Protein AF-A0A8D8CEC0-F1 (afdb_monomer)

Structure (mmCIF, N/CA/C/O backbone):
data_AF-A0A8D8CEC0-F1
#
_entry.id   AF-A0A8D8CEC0-F1
#
loop_
_atom_site.group_PDB
_atom_site.id
_atom_site.type_symbol
_atom_site.label_atom_id
_atom_site.label_alt_id
_atom_site.label_comp_id
_atom_site.label_asym_id
_atom_site.label_entity_id
_atom_site.label_seq_id
_atom_site.pdbx_PDB_ins_code
_atom_site.Cartn_x
_atom_site.Cartn_y
_atom_site.Cartn_z
_atom_site.occupancy
_atom_site.B_iso_or_equiv
_atom_site.auth_seq_id
_atom_site.auth_comp_id
_atom_site.auth_asym_id
_atom_site.auth_atom_id
_atom_site.pdbx_PDB_model_num
ATOM 1 N N . ASN A 1 1 ? 0.969 1.555 71.490 1.00 44.12 1 ASN A N 1
ATOM 2 C CA . ASN A 1 1 ? -0.322 2.156 71.102 1.00 44.12 1 ASN A CA 1
ATOM 3 C C . ASN A 1 1 ? -0.186 3.660 70.983 1.00 44.12 1 ASN A C 1
ATOM 5 O O . ASN A 1 1 ? -0.265 4.348 71.989 1.00 44.12 1 ASN A O 1
ATOM 9 N N . LEU A 1 2 ? 0.064 4.150 69.768 1.00 42.88 2 LEU A N 1
ATOM 10 C CA . LEU A 1 2 ? -0.146 5.548 69.384 1.00 42.88 2 LEU A CA 1
ATOM 11 C C . LEU A 1 2 ? -0.451 5.569 67.882 1.00 42.88 2 LEU A C 1
ATOM 13 O O . LEU A 1 2 ? 0.436 5.582 67.031 1.00 42.88 2 LEU A O 1
ATOM 17 N N . GLU A 1 3 ? -1.747 5.471 67.612 1.00 43.12 3 GLU A N 1
ATOM 18 C CA . GLU A 1 3 ? -2.400 5.522 66.310 1.00 43.12 3 GLU A CA 1
ATOM 19 C C . GLU A 1 3 ? -2.210 6.924 65.700 1.00 43.12 3 GLU A C 1
ATOM 21 O O . GLU A 1 3 ? -2.684 7.918 66.253 1.00 43.12 3 GLU A O 1
ATOM 26 N N . ARG A 1 4 ? -1.510 7.042 64.564 1.00 50.19 4 ARG A N 1
ATOM 27 C CA . ARG A 1 4 ? -1.521 8.271 63.752 1.00 50.19 4 ARG A CA 1
ATOM 28 C C . ARG A 1 4 ? -2.674 8.187 62.754 1.00 50.19 4 ARG A C 1
ATOM 30 O O . ARG A 1 4 ? -2.548 7.543 61.716 1.00 50.19 4 ARG A O 1
ATOM 37 N N . GLN A 1 5 ? -3.768 8.883 63.053 1.00 47.31 5 GLN A N 1
ATOM 38 C CA . GLN A 1 5 ? -4.821 9.201 62.087 1.00 47.31 5 GLN A CA 1
ATOM 39 C C . GLN A 1 5 ? -4.224 9.977 60.900 1.00 47.31 5 GLN A C 1
ATOM 41 O O . GLN A 1 5 ? -3.671 11.064 61.071 1.00 47.31 5 GLN A O 1
ATOM 46 N N . ARG A 1 6 ? -4.336 9.424 59.687 1.00 44.38 6 ARG A N 1
ATOM 47 C CA . ARG A 1 6 ? -4.109 10.152 58.431 1.00 44.38 6 ARG A CA 1
ATOM 48 C C . ARG A 1 6 ? -5.462 10.573 57.865 1.00 44.38 6 ARG A C 1
ATOM 50 O O . ARG A 1 6 ? -6.299 9.726 57.573 1.00 44.38 6 ARG A O 1
ATOM 57 N N . ALA A 1 7 ? -5.655 11.881 57.724 1.00 44.06 7 ALA A N 1
ATOM 58 C CA . ALA A 1 7 ? -6.776 12.466 57.000 1.00 44.06 7 ALA A CA 1
ATOM 59 C C . ALA A 1 7 ? -6.729 12.053 55.512 1.00 44.06 7 ALA A C 1
ATOM 61 O O . ALA A 1 7 ? -5.631 11.994 54.945 1.00 44.06 7 ALA A O 1
ATOM 62 N N . PRO A 1 8 ? -7.870 11.792 54.848 1.00 42.75 8 PRO A N 1
ATOM 63 C CA . PRO A 1 8 ? -7.886 11.541 53.415 1.00 42.75 8 PRO A CA 1
ATOM 64 C C . PRO A 1 8 ? -7.615 12.857 52.684 1.00 42.75 8 PRO A C 1
ATOM 66 O O . PRO A 1 8 ? -8.388 13.809 52.784 1.00 42.75 8 PRO A O 1
ATOM 69 N N . GLY A 1 9 ? -6.506 12.910 51.948 1.00 41.25 9 GLY A N 1
ATOM 70 C CA . GLY A 1 9 ? -6.254 13.973 50.988 1.00 41.25 9 GLY A CA 1
ATOM 71 C C . GLY A 1 9 ? -7.356 13.974 49.932 1.00 41.25 9 GLY A C 1
ATOM 72 O O . GLY A 1 9 ? -7.483 13.032 49.151 1.00 41.25 9 GLY A O 1
ATOM 73 N N . LEU A 1 10 ? -8.143 15.046 49.921 1.00 42.44 10 LEU A N 1
ATOM 74 C CA . LEU A 1 10 ? -8.956 15.471 48.791 1.00 42.44 10 LEU A CA 1
ATOM 75 C C . LEU A 1 10 ? -8.007 15.774 47.628 1.00 42.44 10 LEU A C 1
ATOM 77 O O . LEU A 1 10 ? -7.559 16.902 47.455 1.00 42.44 10 LEU A O 1
ATOM 81 N N . SER A 1 11 ? -7.669 14.757 46.840 1.00 46.22 11 SER A N 1
ATOM 82 C CA . SER A 1 11 ? -7.334 14.995 45.444 1.00 46.22 11 SER A CA 1
ATOM 83 C C . SER A 1 11 ? -8.662 15.320 44.767 1.00 46.22 11 SER A C 1
ATOM 85 O O . SER A 1 11 ? -9.565 14.473 44.805 1.00 46.22 11 SER A O 1
ATOM 87 N N . PRO A 1 12 ? -8.850 16.521 44.194 1.00 45.62 12 PRO A N 1
ATOM 88 C CA . PRO A 1 12 ? -9.937 16.727 43.264 1.00 45.62 12 PRO A CA 1
ATOM 89 C C . PRO A 1 12 ? -9.656 15.762 42.119 1.00 45.62 12 PRO A C 1
ATOM 91 O O . PRO A 1 12 ? -8.810 16.010 41.262 1.00 45.62 12 PRO A O 1
ATOM 94 N N . ARG A 1 13 ? -10.338 14.611 42.139 1.00 48.28 13 ARG A N 1
ATOM 95 C CA . ARG A 1 13 ? -10.631 13.871 40.921 1.00 48.28 13 ARG A CA 1
ATOM 96 C C . ARG A 1 13 ? -11.134 14.943 39.977 1.00 48.28 13 ARG A C 1
ATOM 98 O O . ARG A 1 13 ? -12.166 15.543 40.275 1.00 48.28 13 ARG A O 1
ATOM 105 N N . HIS A 1 14 ? -10.347 15.256 38.949 1.00 48.66 14 HIS A N 1
ATOM 106 C CA . HIS A 1 14 ? -10.785 16.070 37.832 1.00 48.66 14 HIS A CA 1
ATOM 107 C C . HIS A 1 14 ? -12.014 15.360 37.281 1.00 48.66 14 HIS A C 1
ATOM 109 O O . HIS A 1 14 ? -11.918 14.413 36.507 1.00 48.66 14 HIS A O 1
ATOM 115 N N . ALA A 1 15 ? -13.154 15.742 37.842 1.00 44.56 15 ALA A N 1
ATOM 116 C CA . ALA A 1 15 ? -14.462 15.308 37.457 1.00 44.56 15 ALA A CA 1
ATOM 117 C C . ALA A 1 15 ? -14.596 15.762 36.021 1.00 44.56 15 ALA A C 1
ATOM 119 O O . ALA A 1 15 ? -14.525 16.965 35.777 1.00 44.56 15 ALA A O 1
ATOM 120 N N . ASP A 1 16 ? -14.678 14.780 35.124 1.00 51.62 16 ASP A N 1
ATOM 121 C CA . ASP A 1 16 ? -15.418 14.788 33.867 1.00 51.62 16 ASP A CA 1
ATOM 122 C C . ASP A 1 16 ? -15.969 16.162 33.490 1.00 51.62 16 ASP A C 1
ATOM 124 O O . ASP A 1 16 ? -17.178 16.421 33.496 1.00 51.62 16 ASP A O 1
ATOM 128 N N . GLN A 1 17 ? -15.054 17.066 33.147 1.00 45.12 17 GLN A N 1
ATOM 129 C CA . GLN A 1 17 ? -15.403 18.352 32.594 1.00 45.12 17 GLN A CA 1
ATOM 130 C C . GLN A 1 17 ? -15.676 18.084 31.127 1.00 45.12 17 GLN A C 1
ATOM 132 O O . GLN A 1 17 ? -14.803 18.264 30.291 1.00 45.12 17 GLN A O 1
ATOM 137 N N . HIS A 1 18 ? -16.867 17.530 30.885 1.00 47.12 18 HIS A N 1
ATOM 138 C CA . HIS A 1 18 ? -17.656 17.590 29.663 1.00 47.12 18 HIS A CA 1
ATOM 139 C C . HIS A 1 18 ? -16.910 18.200 28.473 1.00 47.12 18 HIS A C 1
ATOM 141 O O . HIS A 1 18 ? -17.199 19.308 28.025 1.00 47.12 18 HIS A O 1
ATOM 147 N N . GLU A 1 19 ? -15.974 17.438 27.920 1.00 49.53 19 GLU A N 1
ATOM 148 C CA . GLU A 1 19 ? -15.495 17.677 26.577 1.00 49.53 19 GLU A CA 1
ATOM 149 C C . GLU A 1 19 ? -16.343 16.855 25.636 1.00 49.53 19 GLU A C 1
ATOM 151 O O . GLU A 1 19 ? -15.961 15.790 25.158 1.00 49.53 19 GLU A O 1
ATOM 156 N N . PHE A 1 20 ? -17.496 17.412 25.290 1.00 48.34 20 PHE A N 1
ATOM 157 C CA . PHE A 1 20 ? -18.037 17.168 23.965 1.00 48.34 20 PHE A CA 1
ATOM 158 C C . PHE A 1 20 ? -17.129 17.874 22.939 1.00 48.34 20 PHE A C 1
ATOM 160 O O . PHE A 1 20 ? -17.501 18.874 22.331 1.00 48.34 20 PHE A O 1
ATOM 167 N N . ARG A 1 21 ? -15.900 17.362 22.770 1.00 54.19 21 ARG A N 1
ATOM 168 C CA . ARG A 1 21 ? -15.072 17.604 21.584 1.00 54.19 21 ARG A CA 1
ATOM 169 C C . ARG A 1 21 ? -15.540 16.611 20.525 1.00 54.19 21 ARG A C 1
ATOM 171 O O . ARG A 1 21 ? -15.772 15.445 20.833 1.00 54.19 21 ARG A O 1
ATOM 178 N N . VAL A 1 22 ? -15.735 17.081 19.297 1.00 57.59 22 VAL A N 1
ATOM 179 C CA . VAL A 1 22 ? -16.073 16.261 18.121 1.00 57.59 22 VAL A CA 1
ATOM 180 C C . VAL A 1 22 ? -15.303 14.924 18.170 1.00 57.59 22 VAL A C 1
ATOM 182 O O . VAL A 1 22 ? -14.083 14.912 18.309 1.00 57.59 22 VAL A O 1
ATOM 185 N N . GLY A 1 23 ? -16.061 13.820 18.202 1.00 63.78 23 GLY A N 1
ATOM 186 C CA . GLY A 1 23 ? -15.709 12.579 18.901 1.00 63.78 23 GLY A CA 1
ATOM 187 C C . GLY A 1 23 ? -14.541 11.752 18.352 1.00 63.78 23 GLY A C 1
ATOM 188 O O . GLY A 1 23 ? -14.260 11.730 17.155 1.00 63.78 23 GLY A O 1
ATOM 189 N N . ARG A 1 24 ? -13.898 11.006 19.263 1.00 71.62 24 ARG A N 1
ATOM 190 C CA . ARG A 1 24 ? -12.890 9.970 18.978 1.00 71.62 24 ARG A C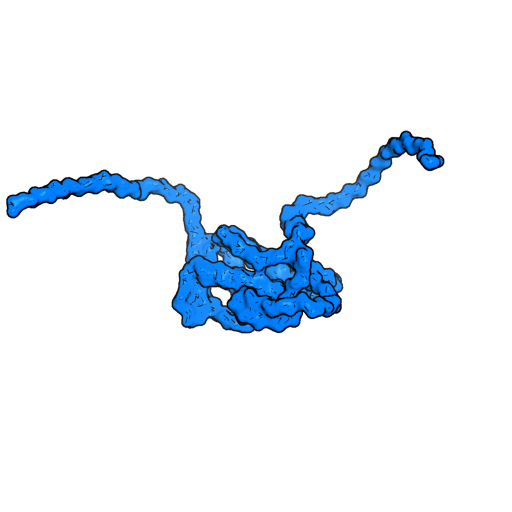A 1
ATOM 191 C C . ARG A 1 24 ? -13.412 9.007 17.906 1.00 71.62 24 ARG A C 1
ATOM 193 O O . ARG A 1 24 ? -14.506 8.462 18.054 1.00 71.62 24 ARG A O 1
ATOM 200 N N . LEU A 1 25 ? -12.621 8.776 16.856 1.00 81.25 25 LEU A N 1
ATOM 201 C CA . LEU A 1 25 ? -12.952 7.787 15.829 1.00 81.25 25 LEU A CA 1
ATOM 202 C C . LEU A 1 25 ? -13.161 6.413 16.481 1.00 81.25 25 LEU A C 1
ATOM 204 O O . LEU A 1 25 ? -12.375 5.985 17.331 1.00 81.25 25 LEU A O 1
ATOM 208 N N . LYS A 1 26 ? -14.226 5.719 16.075 1.00 90.12 26 LYS A N 1
ATOM 209 C CA . LYS A 1 26 ? -14.487 4.344 16.506 1.00 90.12 26 LYS A CA 1
ATOM 210 C C . LYS A 1 26 ? -13.353 3.443 16.017 1.00 90.12 26 LYS A C 1
ATOM 212 O O . LYS A 1 26 ? -12.898 3.604 14.890 1.00 90.12 26 LYS A O 1
ATOM 217 N N . HIS A 1 27 ? -12.936 2.484 16.835 1.00 91.75 27 HIS A N 1
ATOM 218 C CA . HIS A 1 27 ? -12.043 1.418 16.391 1.00 91.75 27 HIS A CA 1
ATOM 219 C C . HIS A 1 27 ? -12.861 0.305 15.728 1.00 91.75 27 HIS A C 1
ATOM 221 O O . HIS A 1 27 ? -13.872 -0.144 16.276 1.00 91.75 27 HIS A O 1
ATOM 227 N N . GLU A 1 28 ? -12.437 -0.135 14.551 1.00 94.12 28 GLU A N 1
ATOM 228 C CA . GLU A 1 28 ? -12.988 -1.304 13.877 1.00 94.12 28 GLU A CA 1
ATOM 229 C C . GLU A 1 28 ? -11.923 -2.381 13.791 1.00 94.12 28 GLU A C 1
ATOM 231 O O . GLU A 1 28 ? -10.883 -2.190 13.163 1.00 94.12 28 GLU A O 1
ATOM 236 N N . ARG A 1 29 ? -12.201 -3.511 14.445 1.00 94.06 29 ARG A N 1
ATOM 237 C CA . ARG A 1 29 ? -11.282 -4.635 14.466 1.00 94.06 29 ARG A CA 1
ATOM 238 C C . ARG A 1 29 ? -11.514 -5.561 13.278 1.00 94.06 29 ARG A C 1
ATOM 240 O O . ARG A 1 29 ? -12.657 -5.919 12.992 1.00 94.06 29 ARG A O 1
ATOM 247 N N . VAL A 1 30 ? -10.423 -6.001 12.662 1.00 94.50 30 VAL A N 1
ATOM 248 C CA . VAL A 1 30 ? -10.394 -7.044 11.633 1.00 94.50 30 VAL A CA 1
ATOM 249 C C . VAL A 1 30 ? -9.441 -8.162 12.032 1.00 94.50 30 VAL A C 1
ATOM 251 O O . VAL A 1 30 ? -8.452 -7.922 12.723 1.00 94.50 30 VAL A O 1
ATOM 254 N N . LYS A 1 31 ? -9.737 -9.382 11.577 1.00 94.88 31 LYS A N 1
ATOM 255 C CA . LYS A 1 31 ? -8.823 -10.519 11.692 1.00 94.88 31 LYS A CA 1
ATOM 256 C C . LYS A 1 31 ? -8.221 -10.830 10.333 1.00 94.88 31 LYS A C 1
ATOM 258 O O . LYS A 1 31 ? -8.975 -11.084 9.396 1.00 94.88 31 LYS A O 1
ATOM 263 N N . VAL A 1 32 ? -6.898 -10.846 10.237 1.00 94.94 32 VAL A N 1
ATOM 264 C CA . VAL A 1 32 ? -6.174 -11.114 8.985 1.00 94.94 32 VAL A CA 1
ATOM 265 C C . VAL A 1 32 ? -5.258 -12.326 9.155 1.00 94.94 32 VAL A C 1
ATOM 267 O O . VAL A 1 32 ? -4.644 -12.475 10.213 1.00 94.94 32 VAL A O 1
ATOM 270 N N . PRO A 1 33 ? -5.187 -13.242 8.180 1.00 93.81 33 PRO A N 1
ATOM 271 C CA . PRO A 1 33 ? -4.194 -14.305 8.215 1.00 93.81 33 PRO A CA 1
ATOM 272 C C . PRO A 1 33 ? -2.813 -13.759 7.831 1.00 93.81 33 PRO A C 1
ATOM 274 O O . PRO A 1 33 ? -2.709 -12.749 7.135 1.00 93.81 33 PRO A O 1
ATOM 277 N N . ARG A 1 34 ? -1.757 -14.453 8.261 1.00 89.88 34 ARG A N 1
ATOM 278 C CA . ARG A 1 34 ? -0.407 -14.287 7.704 1.00 89.88 34 ARG A CA 1
ATOM 279 C C . ARG A 1 34 ? -0.213 -15.170 6.470 1.00 89.88 34 ARG A C 1
ATOM 281 O O . ARG A 1 34 ? -0.994 -16.094 6.238 1.00 89.88 34 ARG A O 1
ATOM 288 N N . GLY A 1 35 ? 0.873 -14.925 5.742 1.00 87.88 35 GLY A N 1
ATOM 289 C CA . GLY A 1 35 ? 1.349 -15.778 4.656 1.00 87.88 35 GLY A CA 1
ATOM 290 C C . GLY A 1 35 ? 1.117 -15.180 3.274 1.00 87.88 35 GLY A C 1
ATOM 291 O O . GLY A 1 35 ? 0.792 -14.007 3.131 1.00 87.88 35 GLY A O 1
ATOM 292 N N . GLU A 1 36 ? 1.253 -16.021 2.250 1.00 84.19 36 GLU A N 1
ATOM 293 C CA . GLU A 1 36 ? 1.399 -15.601 0.846 1.00 84.19 36 GLU A CA 1
ATOM 294 C C . GLU A 1 36 ? 0.225 -14.771 0.295 1.00 84.19 36 GLU A C 1
ATOM 296 O O . GLU A 1 36 ? 0.404 -13.974 -0.620 1.00 84.19 36 GLU A O 1
ATOM 301 N N . ASN A 1 37 ? -0.966 -14.899 0.888 1.00 91.56 37 ASN A N 1
ATOM 302 C CA . ASN A 1 37 ? -2.167 -14.171 0.465 1.00 91.56 37 ASN A CA 1
ATOM 303 C C . ASN A 1 37 ? -2.373 -12.842 1.217 1.00 91.56 37 ASN A C 1
ATOM 305 O O . ASN A 1 37 ? -3.458 -12.257 1.141 1.00 91.56 37 ASN A O 1
ATOM 309 N N . LEU A 1 38 ? -1.384 -12.365 1.982 1.00 94.94 38 LEU A N 1
ATOM 310 C CA . LEU A 1 38 ? -1.514 -11.153 2.795 1.00 94.94 38 LEU A CA 1
ATOM 311 C C . LEU A 1 38 ? -1.932 -9.936 1.961 1.00 94.94 38 LEU A C 1
ATOM 313 O O . LEU A 1 38 ? -2.809 -9.179 2.382 1.00 94.94 38 LEU A O 1
ATOM 317 N N . LEU A 1 39 ? -1.347 -9.762 0.773 1.00 96.38 39 LEU A N 1
ATOM 318 C CA . LEU A 1 39 ? -1.657 -8.640 -0.111 1.00 96.38 39 LEU A CA 1
ATOM 319 C C . LEU A 1 39 ? -3.125 -8.653 -0.567 1.00 96.38 39 LEU A C 1
ATOM 321 O O . LEU A 1 39 ? -3.802 -7.626 -0.499 1.00 96.38 39 LEU A O 1
ATOM 325 N N . GLU A 1 40 ? -3.648 -9.816 -0.958 1.00 96.50 40 GLU A N 1
ATOM 326 C CA . GLU A 1 40 ? -5.052 -9.968 -1.361 1.00 96.50 40 GLU A CA 1
ATOM 327 C C . GLU A 1 40 ? -6.007 -9.670 -0.199 1.00 96.50 40 GLU A C 1
ATOM 329 O O . GLU A 1 40 ? -7.010 -8.964 -0.355 1.00 96.50 40 GLU A O 1
ATOM 334 N N . TRP A 1 41 ? -5.677 -10.160 1.000 1.00 97.00 41 TRP A N 1
ATOM 335 C CA . TRP A 1 41 ? -6.421 -9.841 2.217 1.00 97.00 41 TRP A CA 1
ATOM 336 C C . TRP A 1 41 ? -6.396 -8.346 2.516 1.00 97.00 41 TRP A C 1
ATOM 338 O O . TRP A 1 41 ? -7.435 -7.760 2.834 1.00 97.00 41 TRP A O 1
ATOM 348 N N . ALA A 1 42 ? -5.239 -7.704 2.372 1.00 97.50 42 ALA A N 1
ATOM 349 C CA . ALA A 1 42 ? -5.094 -6.276 2.588 1.00 97.50 42 ALA A CA 1
ATOM 350 C C . ALA A 1 42 ? -5.929 -5.458 1.600 1.00 97.50 42 ALA A C 1
ATOM 352 O O . ALA A 1 42 ? -6.607 -4.518 2.019 1.00 97.50 42 ALA A O 1
ATOM 353 N N . GLN A 1 43 ? -5.969 -5.844 0.323 1.00 97.62 43 GLN A N 1
ATOM 354 C CA . GLN A 1 43 ? -6.841 -5.220 -0.675 1.00 97.62 43 GLN A CA 1
ATOM 355 C C . GLN A 1 43 ? -8.315 -5.292 -0.266 1.00 97.62 43 GLN A C 1
ATOM 357 O O . GLN A 1 43 ? -9.029 -4.287 -0.339 1.00 97.62 43 GLN A O 1
ATOM 362 N N . GLN A 1 44 ? -8.773 -6.447 0.222 1.00 96.75 44 GLN A N 1
ATOM 363 C CA . GLN A 1 44 ? -10.155 -6.627 0.672 1.00 96.75 44 GLN A CA 1
ATOM 364 C C . GLN A 1 44 ? -10.472 -5.798 1.923 1.00 96.75 44 GLN A C 1
ATOM 366 O O . GLN A 1 44 ? -11.476 -5.079 1.943 1.00 96.75 44 GLN A O 1
ATOM 371 N N . VAL A 1 45 ? -9.606 -5.847 2.941 1.00 96.38 45 VAL A N 1
ATOM 372 C CA . VAL A 1 45 ? -9.749 -5.064 4.178 1.00 96.38 45 VAL A CA 1
ATOM 373 C C . VAL A 1 45 ? -9.790 -3.572 3.852 1.00 96.38 45 VAL A C 1
ATOM 375 O O . VAL A 1 45 ? -10.732 -2.874 4.228 1.00 96.38 45 VAL A O 1
ATOM 378 N N . MET A 1 46 ? -8.822 -3.072 3.087 1.00 95.94 46 MET A N 1
ATOM 379 C CA . MET A 1 46 ? -8.747 -1.653 2.746 1.00 95.94 46 MET A CA 1
ATOM 380 C C . MET A 1 46 ? -9.953 -1.202 1.927 1.00 95.94 46 MET A C 1
ATOM 382 O O . MET A 1 46 ? -10.564 -0.189 2.257 1.00 95.94 46 MET A O 1
ATOM 386 N N . LYS A 1 47 ? -10.376 -1.981 0.925 1.00 94.38 47 LYS A N 1
ATOM 387 C CA . LYS A 1 47 ? -11.581 -1.687 0.136 1.00 94.38 47 LYS A CA 1
ATOM 388 C C . LYS A 1 47 ? -12.849 -1.645 0.994 1.00 94.38 47 LYS A C 1
ATOM 390 O O . LYS A 1 47 ? -13.732 -0.834 0.734 1.00 94.38 47 LYS A O 1
ATOM 395 N N . HIS A 1 48 ? -12.952 -2.493 2.017 1.00 94.75 48 HIS A N 1
ATOM 396 C CA . HIS A 1 48 ? -14.098 -2.497 2.926 1.00 94.75 48 HIS A CA 1
ATOM 397 C C . HIS A 1 48 ? -14.110 -1.289 3.877 1.00 94.75 48 HIS A C 1
ATOM 399 O O . HIS A 1 48 ? -15.176 -0.748 4.189 1.00 94.75 48 HIS A O 1
ATOM 405 N N . HIS A 1 49 ? -12.933 -0.858 4.338 1.00 93.38 49 HIS A N 1
ATOM 406 C CA . HIS A 1 49 ? -12.792 0.185 5.355 1.00 93.38 49 HIS A CA 1
ATOM 407 C C . HIS A 1 49 ? -12.507 1.588 4.795 1.00 93.38 49 HIS A C 1
ATOM 409 O O . HIS A 1 49 ? -12.595 2.552 5.553 1.00 93.38 49 HIS A O 1
ATOM 415 N N . CYS A 1 50 ? -12.222 1.745 3.498 1.00 89.69 50 CYS A N 1
ATOM 416 C CA . CYS A 1 50 ? -11.791 3.022 2.909 1.00 89.69 50 CYS A CA 1
ATOM 417 C C . CYS A 1 50 ? -12.790 4.175 3.084 1.00 89.69 50 CYS A C 1
ATOM 419 O O . CYS A 1 50 ? -12.386 5.314 3.285 1.00 89.69 50 CYS A O 1
ATOM 421 N N . ASN A 1 51 ? -14.094 3.889 3.063 1.00 90.38 51 ASN A N 1
ATOM 422 C CA . ASN A 1 51 ? -15.149 4.898 3.216 1.00 90.38 51 ASN A CA 1
ATOM 423 C C . ASN A 1 51 ? -15.591 5.100 4.675 1.00 90.38 51 ASN A C 1
ATOM 425 O O . ASN A 1 51 ? -16.545 5.835 4.944 1.00 90.38 51 ASN A O 1
ATOM 429 N N . ARG A 1 52 ? -14.945 4.426 5.634 1.00 91.50 52 ARG A N 1
ATOM 430 C CA . ARG A 1 52 ? -15.329 4.463 7.046 1.00 91.50 52 ARG A CA 1
ATOM 431 C C . ARG A 1 52 ? -14.440 5.418 7.821 1.00 91.50 52 ARG A C 1
ATOM 433 O O . ARG A 1 52 ? -13.219 5.293 7.832 1.00 91.50 52 ARG A O 1
ATOM 440 N N . LYS A 1 53 ? -15.073 6.329 8.560 1.00 89.94 53 LYS A N 1
ATOM 441 C CA . LYS A 1 53 ? -14.407 7.209 9.531 1.00 89.94 53 LYS A CA 1
ATOM 442 C C . LYS A 1 53 ? -14.168 6.449 10.842 1.00 89.94 53 LYS A C 1
ATOM 444 O O . LYS A 1 53 ? -14.769 6.754 11.871 1.00 89.94 53 LYS A O 1
ATOM 449 N N . SER A 1 54 ? -13.334 5.418 10.775 1.00 92.56 54 SER A N 1
ATOM 450 C CA . SER A 1 54 ? -12.923 4.574 11.898 1.00 92.56 54 SER A CA 1
ATOM 451 C C . SER A 1 54 ? -11.418 4.325 11.857 1.00 92.56 54 SER A C 1
ATOM 453 O O . SER A 1 54 ? -10.807 4.340 10.787 1.00 92.56 54 SER A O 1
ATOM 455 N N . VAL A 1 55 ? -10.825 4.083 13.024 1.00 93.31 55 VAL A N 1
ATOM 456 C CA . VAL A 1 55 ? -9.442 3.608 13.150 1.00 93.31 55 VAL A CA 1
ATOM 457 C C . VAL A 1 55 ? -9.440 2.100 12.949 1.00 93.31 55 VAL A C 1
ATOM 459 O O . VAL A 1 55 ? -10.257 1.405 13.555 1.00 93.31 55 VAL A O 1
ATOM 462 N N . LEU A 1 56 ? -8.563 1.595 12.083 1.00 94.94 56 LEU A N 1
ATOM 463 C CA . LEU A 1 56 ? -8.434 0.158 11.869 1.00 94.94 56 LEU A CA 1
ATOM 464 C C . LEU A 1 56 ? -7.625 -0.451 13.018 1.00 94.94 56 LEU A C 1
ATOM 466 O O . LEU A 1 56 ? -6.616 0.110 13.440 1.00 94.94 56 LEU A O 1
ATOM 470 N N . GLU A 1 57 ? -8.070 -1.597 13.518 1.00 95.06 57 GLU A N 1
ATOM 471 C CA . GLU A 1 57 ? -7.332 -2.391 14.493 1.00 95.06 57 GLU A CA 1
ATOM 472 C C . GLU A 1 57 ? -7.191 -3.816 13.970 1.00 95.06 57 GLU A C 1
ATOM 474 O O . GLU A 1 57 ? -8.181 -4.479 13.664 1.00 95.06 57 GLU A O 1
ATOM 479 N N . VAL A 1 58 ? -5.959 -4.286 13.845 1.00 95.56 58 VAL A N 1
ATOM 480 C CA . VAL A 1 58 ? -5.669 -5.596 13.268 1.00 95.56 58 VAL A CA 1
ATOM 481 C C . VAL A 1 58 ? -5.369 -6.603 14.371 1.00 95.56 58 VAL A C 1
ATOM 483 O O . VAL A 1 58 ? -4.706 -6.300 15.363 1.00 95.56 58 VAL A O 1
ATOM 486 N N . GLU A 1 59 ? -5.885 -7.810 14.183 1.00 95.69 59 GLU A N 1
ATOM 487 C CA . GLU A 1 59 ? -5.550 -9.013 14.934 1.00 95.69 59 GLU A CA 1
ATOM 488 C C . GLU A 1 59 ? -5.102 -10.075 13.921 1.00 95.69 59 GLU A C 1
ATOM 490 O O . GLU A 1 59 ? -5.827 -10.364 12.963 1.00 95.69 59 GLU A O 1
ATOM 495 N N . PHE A 1 60 ? -3.914 -10.648 14.105 1.00 95.44 60 PHE A N 1
ATOM 496 C CA . PHE A 1 60 ? -3.469 -11.759 13.269 1.00 95.44 60 PHE A CA 1
ATOM 497 C C . PHE A 1 60 ? -4.155 -13.054 13.712 1.00 95.44 60 PHE A C 1
ATOM 499 O O . PHE A 1 60 ? -4.308 -13.332 14.903 1.00 95.44 60 PHE A O 1
ATOM 506 N N . GLN A 1 61 ? -4.630 -13.842 12.748 1.00 94.19 61 GLN A N 1
ATOM 507 C CA . GLN A 1 61 ? -5.345 -15.082 13.043 1.00 94.19 61 GLN A CA 1
ATOM 508 C C . GLN A 1 61 ? -4.453 -16.065 13.805 1.00 94.19 61 GLN A C 1
ATOM 510 O O . GLN A 1 61 ? -3.381 -16.431 13.337 1.00 94.19 61 GLN A O 1
ATOM 515 N N . GLY A 1 62 ? -4.940 -16.533 14.956 1.00 91.81 62 GLY A N 1
ATOM 516 C CA . GLY A 1 62 ? -4.222 -17.498 15.789 1.00 91.81 62 GLY A CA 1
ATOM 517 C C . GLY A 1 62 ? -3.134 -16.891 16.678 1.00 91.81 62 GLY A C 1
ATOM 518 O O . GLY A 1 62 ? -2.478 -17.647 17.388 1.00 91.81 62 GLY A O 1
ATOM 519 N N . GLU A 1 63 ? -2.965 -15.565 16.689 1.00 91.31 63 GLU A N 1
ATOM 520 C CA . GLU A 1 63 ? -1.974 -14.879 17.522 1.00 91.31 63 GLU A CA 1
ATOM 521 C C . GLU A 1 63 ? -2.616 -14.147 18.702 1.00 91.31 63 GLU A C 1
ATOM 523 O O . GLU A 1 63 ? -3.658 -13.497 18.588 1.00 91.31 63 GLU A O 1
ATOM 528 N N . GLU A 1 64 ? -1.962 -14.228 19.861 1.00 84.81 64 GLU A N 1
ATOM 529 C CA . GLU A 1 64 ? -2.315 -13.427 21.027 1.00 84.81 64 GLU A CA 1
ATOM 530 C C . GLU A 1 64 ? -1.741 -12.019 20.863 1.00 84.81 64 GLU A C 1
ATOM 532 O O . GLU A 1 64 ? -0.579 -11.752 21.157 1.00 84.81 64 GLU A O 1
ATOM 537 N N . GLY A 1 65 ? -2.550 -11.088 20.371 1.00 82.81 65 GLY A N 1
ATOM 538 C CA . GLY A 1 65 ? -2.079 -9.722 20.190 1.00 82.81 65 GLY A CA 1
ATOM 539 C C . GLY A 1 65 ? -3.096 -8.865 19.474 1.00 82.81 65 GLY A C 1
ATOM 540 O O . GLY A 1 65 ? -3.640 -9.246 18.443 1.00 82.81 65 GLY A O 1
ATOM 541 N N . THR A 1 66 ? -3.388 -7.696 20.039 1.00 79.31 66 THR A N 1
ATOM 542 C CA . THR A 1 66 ? -4.353 -6.767 19.450 1.00 79.31 66 THR A CA 1
ATOM 543 C C . THR A 1 66 ? -3.970 -5.324 19.751 1.00 79.31 66 THR A C 1
ATOM 545 O O . THR A 1 66 ? -3.178 -5.060 20.658 1.00 79.31 66 THR A O 1
ATOM 548 N N . GLY A 1 67 ? -4.533 -4.378 19.002 1.00 86.38 67 GLY A N 1
ATOM 549 C CA . GLY A 1 67 ? -4.246 -2.960 19.177 1.00 86.38 67 GLY A CA 1
ATOM 550 C C . GLY A 1 67 ? -3.142 -2.470 18.245 1.00 86.38 67 GLY A C 1
ATOM 551 O O . GLY A 1 67 ? -3.045 -2.877 17.088 1.00 86.38 67 GLY A O 1
ATOM 552 N N . LEU A 1 68 ? -2.330 -1.532 18.730 1.00 91.31 68 LEU A N 1
ATOM 553 C CA . LEU A 1 68 ? -1.459 -0.745 17.862 1.00 91.31 68 LEU A CA 1
ATOM 554 C C . LEU A 1 68 ? -0.297 -1.538 17.247 1.00 91.31 68 LEU A C 1
ATOM 556 O O . LEU A 1 68 ? -0.039 -1.374 16.062 1.00 91.31 68 LEU A O 1
ATOM 560 N N . GLY A 1 69 ? 0.389 -2.380 18.024 1.00 94.62 69 GLY A N 1
ATOM 561 C CA . GLY A 1 69 ? 1.561 -3.130 17.547 1.00 94.62 69 GLY A CA 1
ATOM 562 C C . GLY A 1 69 ? 1.255 -3.971 16.300 1.00 94.62 69 GLY A C 1
ATOM 563 O O . GLY A 1 69 ? 1.796 -3.660 15.240 1.00 94.62 69 GLY A O 1
ATOM 564 N N . PRO A 1 70 ? 0.309 -4.928 16.380 1.00 95.44 70 PRO A N 1
ATOM 565 C CA . PRO A 1 70 ? -0.094 -5.741 15.229 1.00 95.44 70 PRO A CA 1
ATOM 566 C C . PRO A 1 70 ? -0.642 -4.922 14.051 1.00 95.44 70 PRO A C 1
ATOM 568 O O . PRO A 1 70 ? -0.476 -5.294 12.896 1.00 95.44 70 PRO A O 1
ATOM 571 N N . THR A 1 71 ? -1.271 -3.772 14.320 1.00 95.81 71 THR A N 1
ATOM 572 C CA . THR A 1 71 ? -1.760 -2.873 13.260 1.00 95.81 71 THR A CA 1
ATOM 573 C C . THR A 1 71 ? -0.616 -2.194 12.506 1.00 95.81 71 THR A C 1
ATOM 575 O O . THR A 1 71 ? -0.659 -2.108 11.281 1.00 95.81 71 THR A O 1
ATOM 578 N N . LEU A 1 72 ? 0.411 -1.710 13.214 1.00 96.12 72 LEU A N 1
ATOM 579 C CA . LEU A 1 72 ? 1.599 -1.128 12.582 1.00 96.12 72 LEU A CA 1
ATOM 580 C C . LEU A 1 72 ? 2.383 -2.178 11.804 1.00 96.12 72 LEU A C 1
ATOM 582 O O . LEU A 1 72 ? 2.851 -1.894 10.707 1.00 96.12 72 LEU A O 1
ATOM 586 N N . GLU A 1 73 ? 2.483 -3.385 12.354 1.00 95.62 73 GLU A N 1
ATOM 587 C CA . GLU A 1 73 ? 3.092 -4.519 11.671 1.00 95.62 73 GLU A CA 1
ATOM 588 C C . GLU A 1 73 ? 2.343 -4.848 10.378 1.00 95.62 73 GLU A C 1
ATOM 590 O O . GLU A 1 73 ? 2.955 -4.909 9.320 1.00 95.62 73 GLU A O 1
ATOM 595 N N . PHE A 1 74 ? 1.013 -4.949 10.420 1.00 96.44 74 PHE A N 1
ATOM 596 C CA . PHE A 1 74 ? 0.209 -5.142 9.216 1.00 96.44 74 PHE A CA 1
ATOM 597 C C . PHE A 1 74 ? 0.467 -4.056 8.162 1.00 96.44 74 PHE A C 1
ATOM 599 O O . PHE A 1 74 ? 0.646 -4.374 6.990 1.00 96.44 74 PHE A O 1
ATOM 606 N N . TYR A 1 75 ? 0.545 -2.780 8.552 1.00 97.38 75 TYR A N 1
ATOM 607 C CA . TYR A 1 75 ? 0.892 -1.707 7.613 1.00 97.38 75 TYR A CA 1
ATOM 608 C C . TYR A 1 75 ? 2.305 -1.853 7.038 1.00 97.38 75 TYR A C 1
ATOM 610 O O . TYR A 1 75 ? 2.484 -1.644 5.839 1.00 97.38 75 TYR A O 1
ATOM 618 N N . ALA A 1 76 ? 3.290 -2.246 7.846 1.00 96.88 76 ALA A N 1
ATOM 619 C CA . ALA A 1 76 ? 4.645 -2.504 7.366 1.00 96.88 76 ALA A CA 1
ATOM 620 C C . ALA A 1 76 ? 4.677 -3.656 6.349 1.00 96.88 76 ALA A C 1
ATOM 622 O O . ALA A 1 76 ? 5.245 -3.503 5.271 1.00 96.88 76 ALA A O 1
ATOM 623 N N . LEU A 1 77 ? 3.989 -4.763 6.638 1.00 96.69 77 LEU A N 1
ATOM 624 C CA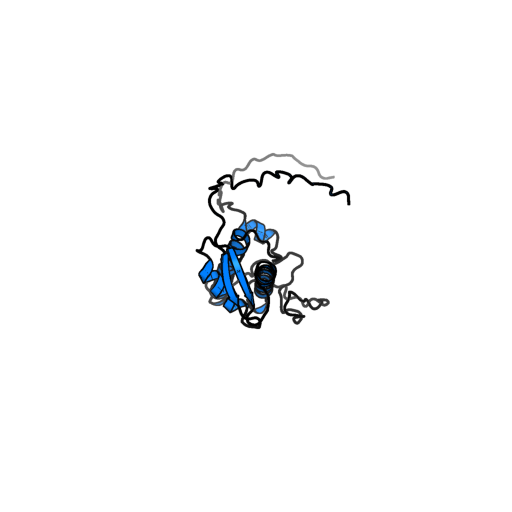 . LEU A 1 77 ? 3.921 -5.914 5.740 1.00 96.69 77 LEU A CA 1
ATOM 625 C C . LEU A 1 77 ? 3.206 -5.583 4.422 1.00 96.69 77 LEU A C 1
ATOM 627 O O . LEU A 1 77 ? 3.661 -5.981 3.355 1.00 96.69 77 LEU A O 1
ATOM 631 N N . VAL A 1 78 ? 2.123 -4.799 4.461 1.00 97.56 78 VAL A N 1
ATOM 632 C CA . VAL A 1 78 ? 1.448 -4.339 3.234 1.00 97.56 78 VAL A CA 1
ATOM 633 C C . VAL A 1 78 ? 2.362 -3.438 2.402 1.00 97.56 78 VAL A C 1
ATOM 635 O O . VAL A 1 78 ? 2.385 -3.558 1.178 1.00 97.56 78 VAL A O 1
ATOM 638 N N . ALA A 1 79 ? 3.142 -2.559 3.036 1.00 97.62 79 ALA A N 1
ATOM 639 C CA . ALA A 1 79 ? 4.130 -1.750 2.327 1.00 97.62 79 ALA A CA 1
ATOM 640 C C . ALA A 1 79 ? 5.288 -2.578 1.758 1.00 97.62 79 ALA A C 1
ATOM 642 O O . ALA A 1 79 ? 5.800 -2.230 0.695 1.00 97.62 79 ALA A O 1
ATOM 643 N N . ALA A 1 80 ? 5.689 -3.665 2.417 1.00 96.00 80 ALA A N 1
ATOM 644 C CA . ALA A 1 80 ? 6.655 -4.617 1.878 1.00 96.00 80 ALA A CA 1
ATOM 645 C C . ALA A 1 80 ? 6.091 -5.348 0.651 1.00 96.00 80 ALA A C 1
ATOM 647 O O . ALA A 1 80 ? 6.717 -5.350 -0.405 1.00 96.00 80 ALA A O 1
ATOM 648 N N . GLU A 1 81 ? 4.872 -5.884 0.738 1.00 96.50 81 GLU A N 1
ATOM 649 C CA . GLU A 1 81 ? 4.220 -6.574 -0.381 1.00 96.50 81 GLU A CA 1
ATOM 650 C C . GLU A 1 81 ? 4.022 -5.654 -1.591 1.00 96.50 81 GLU A C 1
ATOM 652 O O . GLU A 1 81 ? 4.249 -6.062 -2.727 1.00 96.50 81 GLU A O 1
ATOM 657 N N . LEU A 1 82 ? 3.699 -4.378 -1.363 1.00 97.56 82 LEU A N 1
ATOM 658 C CA . LEU A 1 82 ? 3.615 -3.374 -2.424 1.00 97.56 82 LEU A CA 1
ATOM 659 C C . LEU A 1 82 ? 4.952 -3.111 -3.129 1.00 97.56 82 LEU A C 1
ATOM 661 O O . LEU A 1 82 ? 4.934 -2.504 -4.191 1.00 97.56 82 LEU A O 1
ATOM 665 N N . GLN A 1 83 ? 6.093 -3.540 -2.582 1.00 96.31 83 GLN A N 1
ATOM 666 C CA . GLN A 1 83 ? 7.421 -3.403 -3.196 1.00 96.31 83 GLN A CA 1
ATOM 667 C C . GLN A 1 83 ? 7.823 -4.598 -4.061 1.00 96.31 83 GLN A C 1
ATOM 669 O O . GLN A 1 83 ? 8.895 -4.556 -4.666 1.00 96.31 83 GLN A O 1
ATOM 674 N N . ARG A 1 84 ? 7.009 -5.656 -4.128 1.00 95.19 84 ARG A N 1
ATOM 675 C CA . ARG A 1 84 ? 7.327 -6.850 -4.915 1.00 95.19 84 ARG A CA 1
ATOM 676 C C . ARG A 1 84 ? 7.563 -6.522 -6.391 1.00 95.19 84 ARG A C 1
ATOM 678 O O . ARG A 1 84 ? 6.821 -5.752 -7.002 1.00 95.19 84 ARG A O 1
ATOM 685 N N . SER A 1 85 ? 8.607 -7.113 -6.962 1.00 94.31 85 SER A N 1
ATOM 686 C CA . SER A 1 85 ? 9.011 -6.891 -8.355 1.00 94.31 85 SER A CA 1
ATOM 687 C C . SER A 1 85 ? 8.030 -7.486 -9.362 1.00 94.31 85 SER A C 1
ATOM 689 O O . SER A 1 85 ? 7.817 -6.904 -10.425 1.00 94.31 85 SER A O 1
ATOM 691 N N . ASP A 1 86 ? 7.375 -8.589 -9.005 1.00 94.88 86 ASP A N 1
ATOM 692 C CA . ASP A 1 86 ? 6.399 -9.277 -9.853 1.00 94.88 86 ASP A CA 1
ATOM 693 C C . ASP A 1 86 ? 5.090 -8.499 -10.057 1.00 94.88 86 ASP A C 1
ATOM 695 O O . ASP A 1 86 ? 4.363 -8.768 -11.011 1.00 94.88 86 ASP A O 1
ATOM 699 N N . LEU A 1 87 ? 4.816 -7.486 -9.229 1.00 96.75 87 LEU A N 1
ATOM 700 C CA . LEU A 1 87 ? 3.662 -6.605 -9.405 1.00 96.75 87 LEU A CA 1
ATOM 701 C C . LEU A 1 87 ? 3.826 -5.642 -10.584 1.00 96.75 87 LEU A C 1
ATOM 703 O O . LEU A 1 87 ? 2.844 -5.042 -11.008 1.00 96.75 87 LEU A O 1
ATOM 707 N N . GLY A 1 88 ? 5.051 -5.425 -11.079 1.00 96.06 88 GLY A N 1
ATOM 708 C CA . GLY A 1 88 ? 5.319 -4.507 -12.193 1.00 96.06 88 GLY A CA 1
ATOM 709 C C . GLY A 1 88 ? 4.998 -3.034 -11.899 1.00 96.06 88 GLY A C 1
ATOM 710 O O . GLY A 1 88 ? 4.931 -2.221 -12.819 1.00 96.06 88 GLY A O 1
ATOM 711 N N . MET A 1 89 ? 4.789 -2.669 -10.628 1.00 97.75 89 MET A N 1
ATOM 712 C CA . MET A 1 89 ? 4.426 -1.305 -10.229 1.00 97.75 89 MET A CA 1
ATOM 713 C C . MET A 1 89 ? 5.563 -0.306 -10.416 1.00 97.75 89 MET A C 1
ATOM 715 O O . MET A 1 89 ? 5.319 0.873 -10.676 1.00 97.75 89 MET A O 1
ATOM 719 N N . TRP A 1 90 ? 6.801 -0.756 -10.237 1.00 97.25 90 TRP A N 1
ATOM 720 C CA . TRP A 1 90 ? 7.946 0.121 -10.048 1.00 97.25 90 TRP A CA 1
ATOM 721 C C . TRP A 1 90 ? 8.945 -0.013 -11.182 1.00 97.25 90 TRP A C 1
ATOM 723 O O . TRP A 1 90 ? 9.181 -1.096 -11.707 1.00 97.25 90 TRP A O 1
ATOM 733 N N . LEU A 1 91 ? 9.553 1.112 -11.535 1.00 95.00 91 LEU A N 1
ATOM 734 C CA . LEU A 1 91 ? 10.694 1.156 -12.425 1.00 95.00 91 LEU A CA 1
ATOM 735 C C . LEU A 1 91 ? 11.814 0.306 -11.816 1.00 95.00 91 LEU A C 1
ATOM 737 O O . LEU A 1 91 ? 12.266 0.600 -10.709 1.00 95.00 91 LEU A O 1
ATOM 741 N N .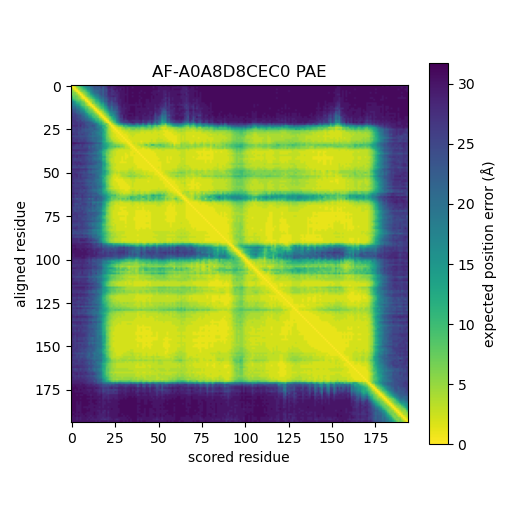 CYS A 1 92 ? 12.249 -0.716 -12.546 1.00 87.25 92 CYS A N 1
ATOM 742 C CA . CYS A 1 92 ? 13.387 -1.566 -12.212 1.00 87.25 92 CYS A CA 1
ATOM 743 C C . CYS A 1 92 ? 14.577 -1.191 -13.098 1.00 87.25 92 CYS A C 1
ATOM 745 O O . CYS A 1 92 ? 14.398 -0.783 -14.244 1.00 87.25 92 CYS A O 1
ATOM 747 N N . ASP A 1 93 ? 15.788 -1.307 -12.557 1.00 79.56 93 ASP A N 1
ATOM 748 C CA . ASP A 1 93 ? 16.996 -1.258 -13.377 1.00 79.56 93 ASP A CA 1
ATOM 749 C C . ASP A 1 93 ? 17.273 -2.701 -13.836 1.00 79.56 93 ASP A C 1
ATOM 751 O O . ASP A 1 93 ? 17.385 -3.583 -12.987 1.00 79.56 93 ASP A O 1
ATOM 755 N N . ASP A 1 94 ? 17.385 -2.949 -15.143 1.00 63.25 94 ASP A N 1
ATOM 756 C CA . ASP A 1 94 ? 17.636 -4.297 -15.698 1.00 63.25 94 ASP A CA 1
ATOM 757 C C . ASP A 1 94 ? 19.075 -4.801 -15.449 1.00 63.25 94 ASP A C 1
ATOM 759 O O . ASP A 1 94 ? 19.443 -5.908 -15.843 1.00 63.25 94 ASP A O 1
ATOM 763 N N . GLU A 1 95 ? 19.913 -3.988 -14.801 1.00 61.34 95 GLU A N 1
ATOM 764 C CA . GLU A 1 95 ? 21.312 -4.308 -14.545 1.00 61.34 95 GLU A CA 1
ATOM 765 C C . GLU A 1 95 ? 21.452 -5.220 -13.316 1.00 61.34 95 GLU A C 1
ATOM 767 O O . GLU A 1 95 ? 21.030 -4.839 -12.216 1.00 61.34 95 GLU A O 1
ATOM 772 N N . PRO A 1 96 ? 22.084 -6.401 -13.450 1.00 56.09 96 PRO A N 1
ATOM 773 C CA . PRO A 1 96 ? 22.324 -7.289 -12.325 1.00 56.09 96 PRO A CA 1
ATOM 774 C C . PRO A 1 96 ? 23.242 -6.598 -11.315 1.00 56.09 96 PRO A C 1
ATOM 776 O O . PRO A 1 96 ? 24.439 -6.398 -11.538 1.00 56.09 96 PRO A O 1
ATOM 779 N N . LYS A 1 97 ? 22.672 -6.221 -10.170 1.00 64.75 97 LYS A N 1
ATOM 780 C CA . LYS A 1 97 ? 23.423 -5.623 -9.069 1.00 64.75 97 LYS A CA 1
ATOM 781 C C . LYS A 1 97 ? 24.260 -6.724 -8.423 1.00 64.75 97 LYS A C 1
ATOM 783 O O . LYS A 1 97 ? 23.738 -7.638 -7.799 1.00 64.75 97 LYS A O 1
ATOM 788 N N . LEU A 1 98 ? 25.578 -6.623 -8.589 1.00 57.12 98 LEU A N 1
ATOM 789 C CA . LEU A 1 98 ? 26.567 -7.608 -8.129 1.00 57.12 98 LEU A CA 1
ATOM 790 C C . LEU A 1 98 ? 26.609 -7.787 -6.597 1.00 57.12 98 LEU A C 1
ATOM 792 O O . LEU A 1 98 ? 27.289 -8.687 -6.114 1.00 57.12 98 LEU A O 1
ATOM 796 N N . ILE A 1 99 ? 25.927 -6.918 -5.841 1.00 56.84 99 ILE A N 1
ATOM 797 C CA . ILE A 1 99 ? 25.875 -6.922 -4.378 1.00 56.84 99 ILE A CA 1
ATOM 798 C C . ILE A 1 99 ? 24.482 -6.443 -3.953 1.00 56.84 99 ILE A C 1
ATOM 800 O O . ILE A 1 99 ? 24.220 -5.240 -3.888 1.00 56.84 99 ILE A O 1
ATOM 804 N N . GLU A 1 100 ? 23.579 -7.376 -3.677 1.00 67.69 100 GLU A N 1
ATOM 805 C CA . GLU A 1 100 ? 22.373 -7.099 -2.901 1.00 67.69 100 GLU A CA 1
ATOM 806 C C . GLU A 1 100 ? 22.332 -8.067 -1.726 1.00 67.69 100 GLU A C 1
ATOM 808 O O . GLU A 1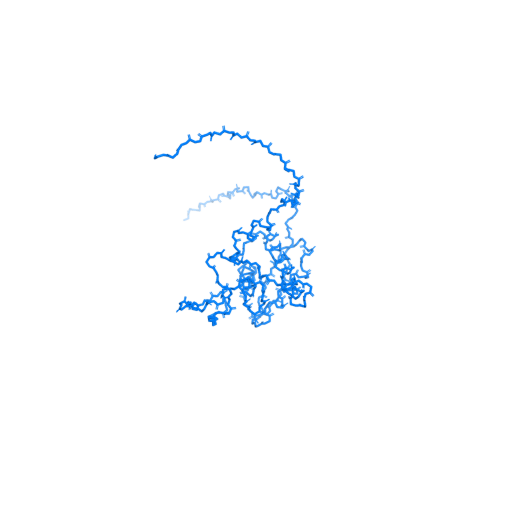 100 ? 22.414 -9.278 -1.917 1.00 67.69 100 GLU A O 1
ATOM 813 N N . ASP A 1 101 ? 22.243 -7.526 -0.515 1.00 71.25 101 ASP A N 1
ATOM 814 C CA . ASP A 1 101 ? 22.014 -8.334 0.676 1.00 71.25 101 ASP A CA 1
ATOM 815 C C . ASP A 1 101 ? 20.557 -8.807 0.702 1.00 71.25 101 ASP A C 1
ATOM 817 O O . ASP A 1 101 ? 19.654 -8.104 0.231 1.00 71.25 101 ASP A O 1
ATOM 821 N N . GLU A 1 102 ? 20.321 -9.985 1.280 1.00 76.06 102 GLU A N 1
ATOM 822 C CA . GLU A 1 102 ? 18.969 -10.410 1.633 1.00 76.06 102 GLU A CA 1
ATOM 823 C C . GLU A 1 102 ? 18.338 -9.386 2.584 1.00 76.06 102 GLU A C 1
ATOM 825 O O . GLU A 1 102 ? 18.989 -8.876 3.501 1.00 76.06 102 GLU A O 1
ATOM 830 N N . ILE A 1 103 ? 17.058 -9.084 2.368 1.00 78.88 103 ILE A N 1
ATOM 831 C CA . ILE A 1 103 ? 16.309 -8.142 3.201 1.00 78.88 103 ILE A CA 1
ATOM 832 C C . ILE A 1 103 ? 15.128 -8.865 3.815 1.00 78.88 103 ILE A C 1
ATOM 834 O O . ILE A 1 103 ? 14.359 -9.535 3.123 1.00 78.88 103 ILE A O 1
ATOM 838 N N . ASP A 1 104 ? 14.976 -8.652 5.115 1.00 86.25 104 ASP A N 1
ATOM 839 C CA . ASP A 1 104 ? 13.791 -9.011 5.869 1.00 86.25 104 ASP A CA 1
ATOM 840 C C . ASP A 1 104 ? 12.969 -7.743 6.143 1.00 86.25 104 ASP A C 1
ATOM 842 O O . ASP A 1 104 ? 13.397 -6.855 6.881 1.00 86.25 104 ASP A O 1
ATOM 846 N N . LEU A 1 105 ? 11.795 -7.653 5.511 1.00 85.56 105 LEU A N 1
ATOM 847 C CA . LEU A 1 105 ? 10.805 -6.593 5.745 1.00 85.56 105 LEU A CA 1
ATOM 848 C C . LEU A 1 105 ? 9.653 -7.056 6.661 1.00 85.56 105 LEU A C 1
ATOM 850 O O . LEU A 1 105 ? 8.589 -6.440 6.675 1.00 85.56 105 LEU A O 1
ATOM 854 N N . GLY A 1 106 ? 9.853 -8.134 7.425 1.00 82.69 106 GLY A N 1
ATOM 855 C CA . GLY A 1 106 ? 8.913 -8.645 8.427 1.00 82.69 106 GLY A CA 1
ATOM 856 C C . GLY A 1 106 ? 8.371 -10.052 8.161 1.00 82.69 106 GLY A C 1
ATOM 857 O O . GLY A 1 106 ? 7.647 -10.579 9.001 1.00 82.69 106 GLY A O 1
ATOM 858 N N . GLU A 1 107 ? 8.719 -10.681 7.034 1.00 82.25 107 GLU A N 1
ATOM 859 C CA . GLU A 1 107 ? 8.342 -12.072 6.713 1.00 82.25 107 GLU A CA 1
ATOM 860 C C . GLU A 1 107 ? 9.555 -12.999 6.525 1.00 82.25 107 GLU A C 1
ATOM 862 O O . GLU A 1 107 ? 9.450 -14.052 5.891 1.00 82.25 107 GLU A O 1
ATOM 867 N N . GLY A 1 108 ? 10.716 -12.612 7.053 1.00 85.12 108 GLY A N 1
ATOM 868 C CA . GLY A 1 108 ? 11.978 -13.300 6.819 1.00 85.12 108 GLY A CA 1
ATOM 869 C C . GLY A 1 108 ? 12.669 -12.846 5.533 1.00 85.12 108 GLY A C 1
ATOM 870 O O . GLY A 1 108 ? 12.128 -12.077 4.731 1.00 85.12 108 GLY A O 1
ATOM 871 N N . SER A 1 109 ? 13.891 -13.345 5.336 1.00 85.94 109 SER A N 1
ATOM 872 C CA . SER A 1 109 ? 14.679 -13.095 4.129 1.00 85.94 109 SER A CA 1
ATOM 873 C C . SER A 1 109 ? 13.927 -13.537 2.874 1.00 85.94 109 SER A C 1
ATOM 875 O O . SER A 1 109 ? 13.547 -14.702 2.736 1.00 85.94 109 SER A O 1
ATOM 877 N N . LYS A 1 110 ? 13.760 -12.616 1.926 1.00 88.19 110 LYS A N 1
ATOM 878 C CA . LYS A 1 110 ? 13.309 -12.928 0.564 1.00 88.19 110 LYS A CA 1
ATOM 879 C C . LYS A 1 110 ? 14.517 -12.993 -0.382 1.00 88.19 110 LYS A C 1
ATOM 881 O O . LYS A 1 110 ? 15.528 -12.338 -0.114 1.00 88.19 110 LYS A O 1
ATOM 886 N N . PRO A 1 111 ? 14.437 -13.757 -1.488 1.00 87.44 111 PRO A N 1
ATOM 887 C CA . PRO A 1 111 ? 15.530 -13.828 -2.449 1.00 87.44 111 PRO A CA 1
ATOM 888 C C . PRO A 1 111 ? 15.818 -12.459 -3.080 1.00 87.44 111 PRO A C 1
ATOM 890 O O . PRO A 1 111 ? 14.932 -11.608 -3.201 1.00 87.44 111 PRO A O 1
ATOM 893 N N . ILE A 1 112 ? 17.062 -12.269 -3.522 1.00 85.88 112 ILE A N 1
ATOM 894 C CA . ILE A 1 112 ? 17.487 -11.075 -4.263 1.00 85.88 112 ILE A CA 1
ATOM 895 C C . ILE A 1 112 ? 16.557 -10.858 -5.464 1.00 85.88 112 ILE A C 1
ATOM 897 O O . ILE A 1 112 ? 16.218 -11.800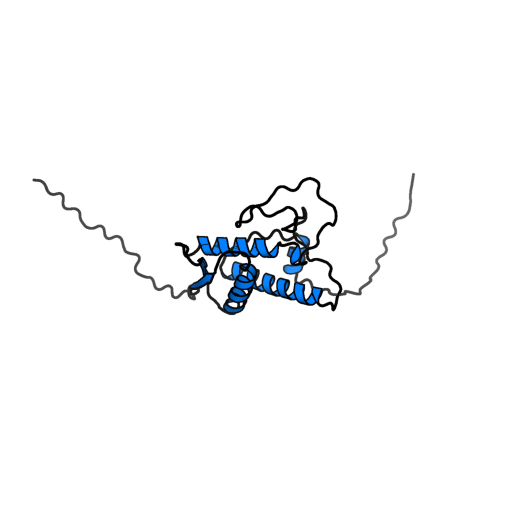 -6.181 1.00 85.88 112 ILE A O 1
ATOM 901 N N . GLY A 1 113 ? 16.129 -9.613 -5.668 1.00 88.00 113 GLY A N 1
ATOM 902 C CA . GLY A 1 113 ? 15.187 -9.246 -6.725 1.00 88.00 113 GLY A CA 1
ATOM 903 C C . GLY A 1 113 ? 13.710 -9.489 -6.400 1.00 88.00 113 GLY A C 1
ATOM 904 O O . GLY A 1 113 ? 12.868 -9.122 -7.216 1.00 88.00 113 GLY A O 1
ATOM 905 N N . TYR A 1 114 ? 13.356 -10.045 -5.232 1.00 91.06 114 TYR A N 1
ATOM 906 C CA . TYR A 1 114 ? 11.948 -10.173 -4.821 1.00 91.06 114 TYR A CA 1
ATOM 907 C C . TYR A 1 114 ? 11.287 -8.805 -4.604 1.00 91.06 114 TYR A C 1
ATOM 909 O O . TYR A 1 114 ? 10.160 -8.588 -5.040 1.00 91.06 114 TYR A O 1
ATOM 917 N N . TYR A 1 115 ? 12.002 -7.862 -3.985 1.00 92.94 115 TYR A N 1
ATOM 918 C CA . TYR A 1 115 ? 11.563 -6.475 -3.818 1.00 92.94 115 TYR A CA 1
ATOM 919 C C . TYR A 1 115 ? 12.328 -5.540 -4.757 1.00 92.94 115 TYR A C 1
ATOM 921 O O . TYR A 1 115 ? 13.534 -5.692 -4.956 1.00 92.94 115 TYR A O 1
ATOM 929 N N . VAL A 1 116 ? 11.650 -4.528 -5.296 1.00 92.38 116 VAL A N 1
ATOM 930 C CA . VAL A 1 116 ? 12.284 -3.497 -6.125 1.00 92.38 116 VAL A CA 1
ATOM 931 C C . VAL A 1 116 ? 13.100 -2.555 -5.250 1.00 92.38 116 VAL A C 1
ATOM 933 O O . VAL A 1 116 ? 12.564 -1.892 -4.364 1.00 92.38 116 VAL A O 1
ATOM 936 N N . ARG A 1 117 ? 14.402 -2.439 -5.537 1.00 87.19 117 ARG A N 1
ATOM 937 C CA . ARG A 1 117 ? 15.303 -1.532 -4.817 1.00 87.19 117 ARG A CA 1
ATOM 938 C C . ARG A 1 117 ? 16.008 -0.564 -5.745 1.00 87.19 117 ARG A C 1
ATOM 940 O O . ARG A 1 117 ? 16.746 -0.959 -6.652 1.00 87.19 117 ARG A O 1
ATOM 947 N N . ARG A 1 118 ? 15.863 0.727 -5.454 1.00 88.50 118 ARG A N 1
ATOM 948 C CA . ARG A 1 118 ? 16.580 1.803 -6.145 1.00 88.50 118 ARG A CA 1
ATOM 949 C C . ARG A 1 118 ? 17.092 2.817 -5.143 1.00 88.50 118 ARG A C 1
ATOM 951 O O . ARG A 1 118 ? 16.383 3.188 -4.214 1.00 88.50 118 ARG A O 1
ATOM 958 N N . SER A 1 119 ? 18.311 3.298 -5.363 1.00 87.75 119 SER A N 1
ATOM 959 C CA . SER A 1 119 ? 18.919 4.351 -4.539 1.00 87.75 119 SER A CA 1
ATOM 960 C C . SER A 1 119 ? 18.125 5.659 -4.583 1.00 87.75 119 SER A C 1
ATOM 962 O O . SER A 1 119 ? 18.187 6.455 -3.653 1.00 87.75 119 SER A O 1
ATOM 964 N N . THR A 1 120 ? 17.358 5.871 -5.652 1.00 90.88 120 THR A N 1
ATOM 965 C CA . THR A 1 120 ? 16.474 7.024 -5.841 1.00 90.88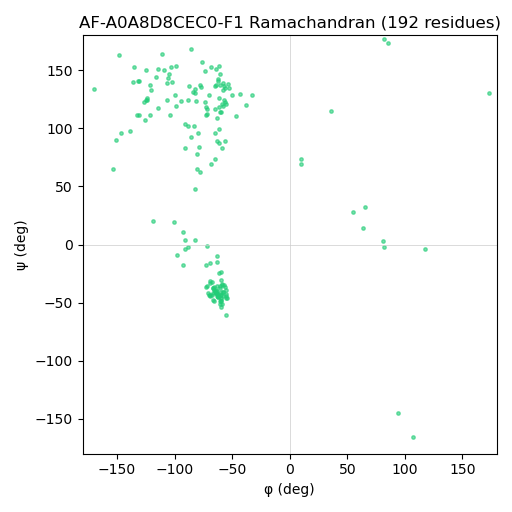 120 THR A CA 1
ATOM 966 C C . THR A 1 120 ? 15.068 6.819 -5.272 1.00 90.88 120 THR A C 1
ATOM 968 O O . THR A 1 120 ? 14.269 7.754 -5.323 1.00 90.88 120 THR A O 1
ATOM 971 N N . GLY A 1 121 ? 14.768 5.640 -4.717 1.00 93.94 121 GLY A N 1
ATOM 972 C CA . GLY A 1 121 ? 13.439 5.247 -4.253 1.00 93.94 121 GLY A CA 1
ATOM 973 C C . GLY A 1 121 ? 12.525 4.731 -5.369 1.00 93.94 121 GLY A C 1
ATOM 974 O O . GLY A 1 121 ? 12.867 4.725 -6.554 1.00 93.94 121 GLY A O 1
ATOM 975 N N . LEU A 1 122 ? 11.334 4.295 -4.974 1.00 96.19 122 LEU A N 1
ATOM 976 C CA . LEU A 1 122 ? 10.315 3.741 -5.855 1.00 96.19 122 LEU A CA 1
ATOM 977 C C . LEU A 1 122 ? 9.725 4.836 -6.748 1.00 96.19 122 LEU A C 1
ATOM 979 O O . LEU A 1 122 ? 9.288 5.896 -6.284 1.00 96.19 122 LEU A O 1
ATOM 983 N N . PHE A 1 123 ? 9.702 4.574 -8.046 1.00 97.00 123 PHE A N 1
ATOM 984 C CA . PHE A 1 123 ? 9.060 5.422 -9.043 1.00 97.00 123 PHE A CA 1
ATOM 985 C C . PHE A 1 123 ? 8.200 4.525 -9.939 1.00 97.00 123 PHE A C 1
ATOM 987 O O . PHE A 1 123 ? 8.655 3.419 -10.232 1.00 97.00 123 PHE A O 1
ATOM 994 N N . PRO A 1 124 ? 6.989 4.938 -10.356 1.00 97.25 124 PRO A N 1
ATOM 995 C CA . PRO A 1 124 ? 6.123 4.102 -11.184 1.00 97.25 124 PRO A CA 1
ATOM 996 C C . PRO A 1 124 ? 6.812 3.587 -12.455 1.00 97.25 124 PRO A C 1
ATOM 998 O O . PRO A 1 124 ? 7.527 4.337 -13.123 1.00 97.25 124 PRO A O 1
ATOM 1001 N N . ALA A 1 125 ? 6.595 2.317 -12.793 1.00 96.56 125 ALA A N 1
ATOM 1002 C CA . ALA A 1 125 ? 7.098 1.736 -14.031 1.00 96.56 125 ALA A CA 1
ATOM 1003 C C . ALA A 1 125 ? 6.437 2.407 -15.251 1.00 96.56 125 ALA A C 1
ATOM 1005 O O . ALA A 1 125 ? 5.220 2.612 -15.254 1.00 96.56 125 ALA A O 1
ATOM 1006 N N . PRO A 1 126 ? 7.194 2.736 -16.311 1.00 95.00 126 PRO A N 1
ATOM 1007 C CA . PRO A 1 126 ? 6.603 3.132 -17.580 1.00 95.00 126 PRO A CA 1
ATOM 1008 C C . PRO A 1 126 ? 5.989 1.899 -18.253 1.00 95.00 126 PRO A C 1
ATOM 1010 O O . PRO A 1 126 ? 6.706 0.991 -18.669 1.00 95.00 126 PRO A O 1
ATOM 1013 N N . LEU A 1 127 ? 4.662 1.867 -18.364 1.00 95.56 127 LEU A N 1
ATOM 1014 C CA . LEU A 1 127 ? 3.930 0.752 -18.967 1.00 95.56 127 LEU A CA 1
ATOM 1015 C C . LEU A 1 127 ? 3.321 1.145 -20.320 1.00 95.56 127 LEU A C 1
ATOM 1017 O O . LEU A 1 127 ? 2.950 2.314 -20.507 1.00 95.56 127 LEU A O 1
ATOM 1021 N N . PRO A 1 128 ? 3.173 0.188 -21.25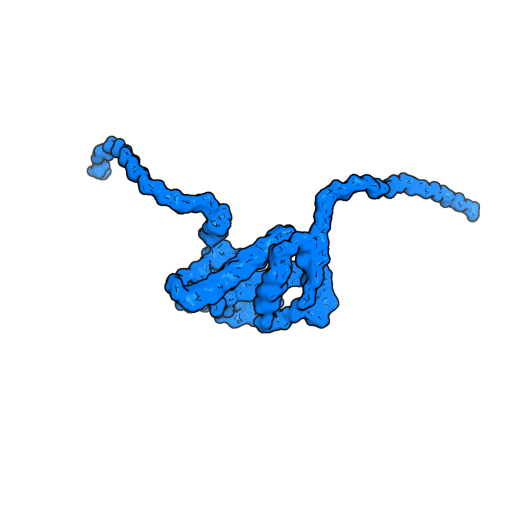8 1.00 96.75 128 PRO A N 1
ATOM 1022 C CA . PRO A 1 128 ? 2.439 0.413 -22.497 1.00 96.75 128 PRO A CA 1
ATOM 1023 C C . PRO A 1 128 ? 1.020 0.890 -22.186 1.00 96.75 128 PRO A C 1
ATOM 1025 O O . PRO A 1 128 ? 0.282 0.220 -21.460 1.00 96.75 128 PRO A O 1
ATOM 1028 N N . GLN A 1 129 ? 0.659 2.059 -22.709 1.00 94.56 129 GLN A N 1
ATOM 1029 C CA . GLN A 1 129 ? -0.670 2.626 -22.506 1.00 94.56 129 GLN A CA 1
ATOM 1030 C C . GLN A 1 129 ? -1.739 1.720 -23.140 1.00 94.56 129 GLN A C 1
ATOM 1032 O O . GLN A 1 129 ? -1.447 0.965 -24.071 1.00 94.56 129 GLN A O 1
ATOM 1037 N N . GLU A 1 130 ? -2.947 1.744 -22.569 1.00 94.38 130 GLU A N 1
ATOM 1038 C CA . GLU A 1 130 ? -4.099 0.944 -23.020 1.00 94.38 130 GLU A CA 1
ATOM 1039 C C . GLU A 1 130 ? -3.835 -0.577 -23.092 1.00 94.38 130 GLU A C 1
ATOM 1041 O O . GLU A 1 130 ? -4.441 -1.291 -23.891 1.00 94.38 130 GLU A O 1
ATOM 1046 N N . SER A 1 131 ? -2.923 -1.084 -22.257 1.00 97.25 131 SER A N 1
ATOM 1047 C CA . SER A 1 131 ? -2.631 -2.516 -22.138 1.00 97.25 131 SER A CA 1
ATOM 1048 C C . SER A 1 131 ? -3.248 -3.129 -20.882 1.00 97.25 131 SER A C 1
ATOM 1050 O O . SER A 1 131 ? -3.371 -2.466 -19.852 1.00 97.25 131 SER A O 1
ATOM 1052 N N . GLU A 1 132 ? -3.539 -4.433 -20.927 1.00 97.38 132 GLU A N 1
ATOM 1053 C CA . GLU A 1 132 ? -4.035 -5.187 -19.763 1.00 97.38 132 GLU A CA 1
ATOM 1054 C C . GLU A 1 132 ? -3.079 -5.097 -18.562 1.00 97.38 132 GLU A C 1
ATOM 1056 O O . GLU A 1 132 ? -3.517 -5.023 -17.417 1.00 97.38 132 GLU A O 1
ATOM 1061 N N . VAL A 1 133 ? -1.766 -5.043 -18.817 1.00 96.12 133 VAL A N 1
ATOM 1062 C CA . VAL A 1 133 ? -0.745 -4.866 -17.774 1.00 96.12 133 VAL A CA 1
ATOM 1063 C C . VAL A 1 133 ? -0.854 -3.483 -17.133 1.00 96.12 133 VAL A C 1
ATOM 1065 O O . VAL A 1 133 ? -0.755 -3.366 -15.914 1.00 96.12 133 VAL A O 1
ATOM 1068 N N . CYS A 1 134 ? -1.089 -2.434 -17.926 1.00 97.25 134 CYS A N 1
ATOM 1069 C CA . CYS A 1 134 ? -1.310 -1.089 -17.400 1.00 97.25 134 CYS A CA 1
ATOM 1070 C C . CYS A 1 134 ? -2.566 -1.035 -16.522 1.00 97.25 134 CYS A C 1
ATOM 1072 O O . CYS A 1 134 ? -2.504 -0.481 -15.427 1.00 97.25 134 CYS A O 1
ATOM 1074 N N . ASP A 1 135 ? -3.671 -1.650 -16.950 1.00 97.44 135 ASP A N 1
ATOM 1075 C CA . ASP A 1 135 ? -4.911 -1.710 -16.162 1.00 97.44 135 ASP A CA 1
ATOM 1076 C C . ASP A 1 135 ? -4.724 -2.500 -14.858 1.00 97.44 135 ASP A C 1
ATOM 1078 O O . ASP A 1 135 ? -5.166 -2.077 -13.783 1.00 97.44 135 ASP A O 1
ATOM 1082 N N . PHE A 1 136 ? -4.010 -3.624 -14.932 1.00 96.81 136 PHE A N 1
ATOM 1083 C CA . PHE A 1 136 ? -3.665 -4.442 -13.775 1.00 96.81 136 PHE A CA 1
ATOM 1084 C C . PHE A 1 136 ? -2.824 -3.657 -12.761 1.00 96.81 136 PHE A C 1
ATOM 1086 O O . PHE A 1 136 ? -3.194 -3.565 -11.588 1.00 96.81 136 PHE A O 1
ATOM 1093 N N . VAL A 1 137 ? -1.745 -3.008 -13.203 1.00 98.00 137 VAL A N 1
ATOM 1094 C CA . VAL A 1 137 ? -0.874 -2.195 -12.339 1.00 98.00 137 VAL A CA 1
ATOM 1095 C C . VAL A 1 137 ? -1.603 -0.958 -11.806 1.00 98.00 137 VAL A C 1
ATOM 1097 O O . VAL A 1 137 ? -1.452 -0.605 -10.634 1.00 98.00 137 VAL A O 1
ATOM 1100 N N . ALA A 1 138 ? -2.462 -0.329 -12.611 1.00 97.62 138 ALA A N 1
ATOM 1101 C CA . ALA A 1 138 ? -3.304 0.779 -12.169 1.00 97.62 138 ALA A CA 1
ATOM 1102 C C . ALA A 1 138 ? -4.219 0.374 -11.000 1.00 97.62 138 ALA A C 1
ATOM 1104 O O . ALA A 1 138 ? -4.428 1.171 -10.081 1.00 97.62 138 ALA A O 1
ATOM 1105 N N . SER A 1 139 ? -4.710 -0.871 -10.973 1.00 97.50 139 SER A N 1
ATOM 1106 C CA . SER A 1 139 ? -5.493 -1.389 -9.843 1.00 97.50 139 SER A CA 1
ATOM 1107 C C . SER A 1 139 ? -4.687 -1.435 -8.534 1.00 97.50 139 SER A C 1
ATOM 1109 O O . SER A 1 139 ? -5.217 -1.091 -7.471 1.00 97.50 139 SER A O 1
ATOM 1111 N N . TYR A 1 140 ? -3.386 -1.746 -8.595 1.00 98.44 140 TYR A N 1
ATOM 1112 C CA . TYR A 1 140 ? -2.503 -1.671 -7.430 1.00 98.44 140 TYR A CA 1
ATOM 1113 C C . TYR A 1 140 ? -2.196 -0.236 -7.022 1.00 98.44 140 TYR A C 1
ATOM 1115 O O . TYR A 1 140 ? -2.143 0.042 -5.828 1.00 98.44 140 TYR A O 1
ATOM 1123 N N . PHE A 1 141 ? -2.055 0.698 -7.965 1.00 98.06 141 PHE A N 1
ATOM 1124 C CA . PHE A 1 141 ? -1.909 2.118 -7.625 1.00 98.06 141 PHE A CA 1
ATOM 1125 C C . PHE A 1 141 ? -3.166 2.696 -6.970 1.00 98.06 141 PHE A C 1
ATOM 1127 O O . PHE A 1 141 ? -3.061 3.485 -6.028 1.00 98.06 141 PHE A O 1
ATOM 1134 N N . TRP A 1 142 ? -4.356 2.269 -7.399 1.00 97.19 142 TRP A N 1
ATOM 1135 C CA . TRP A 1 142 ? -5.597 2.597 -6.700 1.00 97.19 142 TRP A CA 1
ATOM 1136 C C . TRP A 1 142 ? -5.573 2.065 -5.262 1.00 97.19 142 TRP A C 1
ATOM 1138 O O . TRP A 1 142 ? -5.845 2.812 -4.319 1.00 97.19 142 TRP A O 1
ATOM 1148 N N . PHE A 1 143 ? -5.188 0.798 -5.081 1.00 98.38 143 PHE A N 1
ATOM 1149 C CA . PHE A 1 143 ? -5.056 0.197 -3.756 1.00 98.38 143 PHE A CA 1
ATOM 1150 C C . PHE A 1 143 ? -4.007 0.912 -2.891 1.00 98.38 143 PHE A C 1
ATOM 1152 O O . PHE A 1 143 ? -4.306 1.228 -1.743 1.00 98.38 143 PHE A O 1
ATOM 1159 N N . LEU A 1 144 ? -2.832 1.241 -3.436 1.00 98.19 144 LEU A N 1
ATOM 1160 C CA . LEU A 1 144 ? -1.794 2.031 -2.770 1.00 98.19 144 LEU A CA 1
ATOM 1161 C C . LEU A 1 144 ? -2.363 3.363 -2.269 1.00 98.19 144 LEU A C 1
ATOM 1163 O O . LEU A 1 144 ? -2.136 3.733 -1.120 1.00 98.19 144 LEU A O 1
ATOM 1167 N N . GLY A 1 145 ? -3.139 4.064 -3.099 1.00 96.88 145 GLY A N 1
ATOM 1168 C CA . GLY A 1 145 ? -3.800 5.309 -2.710 1.00 96.88 145 GLY A CA 1
ATOM 1169 C C . GLY A 1 145 ? -4.754 5.123 -1.528 1.00 96.88 145 GLY A C 1
ATOM 1170 O O . GLY A 1 145 ? -4.696 5.884 -0.563 1.00 96.88 145 GLY A O 1
ATOM 1171 N N . VAL A 1 146 ? -5.592 4.082 -1.564 1.00 97.75 146 VAL A N 1
ATOM 1172 C CA . VAL A 1 146 ? -6.497 3.738 -0.454 1.00 97.75 146 VAL A CA 1
ATOM 1173 C C . VAL A 1 146 ? -5.719 3.384 0.814 1.00 97.75 146 VAL A C 1
ATOM 1175 O O . VAL A 1 146 ? -6.059 3.856 1.899 1.00 97.75 146 VAL A O 1
ATOM 1178 N N . PHE A 1 147 ? -4.677 2.569 0.681 1.00 98.19 147 PHE A N 1
ATOM 1179 C CA . PHE A 1 147 ? -3.818 2.140 1.774 1.00 98.19 147 PHE A CA 1
ATOM 1180 C C . PHE A 1 147 ? -3.146 3.336 2.455 1.00 98.19 147 PHE A C 1
ATOM 1182 O O . PHE A 1 147 ? -3.323 3.534 3.657 1.00 98.19 147 PHE A O 1
ATOM 1189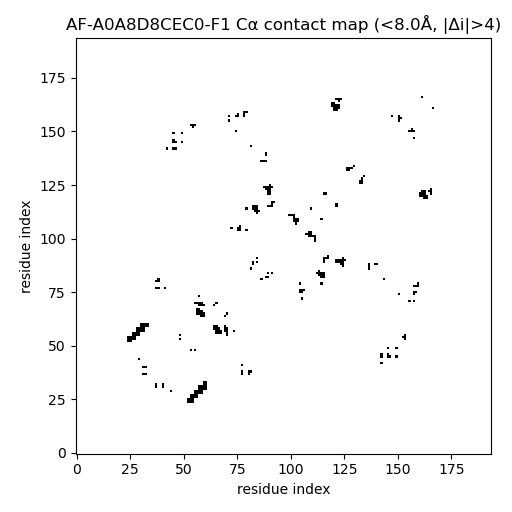 N N . LEU A 1 148 ? -2.459 4.189 1.688 1.00 97.00 148 LEU A N 1
ATOM 1190 C CA . LEU A 1 148 ? -1.813 5.398 2.203 1.00 97.00 148 LEU A CA 1
ATOM 1191 C C . LEU A 1 148 ? -2.830 6.343 2.849 1.00 97.00 148 LEU A C 1
ATOM 1193 O O . LEU A 1 148 ? -2.592 6.844 3.947 1.00 97.00 148 LEU A O 1
ATOM 1197 N N . ALA A 1 149 ? -3.992 6.546 2.220 1.00 95.69 149 ALA A N 1
ATOM 1198 C CA . ALA A 1 149 ? -5.057 7.362 2.794 1.00 95.69 149 ALA A CA 1
ATOM 1199 C C . ALA A 1 149 ? -5.537 6.810 4.144 1.00 95.69 149 ALA A C 1
ATOM 1201 O O . ALA A 1 149 ? -5.746 7.584 5.078 1.00 95.69 149 ALA A O 1
ATOM 1202 N N . LYS A 1 150 ? -5.669 5.484 4.282 1.00 96.50 150 LYS A N 1
ATOM 1203 C CA . LYS A 1 150 ? -6.086 4.855 5.540 1.00 96.50 150 LYS A CA 1
ATOM 1204 C C . LYS A 1 150 ? -5.021 4.971 6.628 1.00 96.50 150 LYS A C 1
ATOM 1206 O O . LYS A 1 150 ? -5.358 5.329 7.756 1.00 96.50 150 LYS A O 1
ATOM 1211 N N . VAL A 1 151 ? -3.755 4.720 6.290 1.00 96.25 151 VAL A N 1
ATOM 1212 C CA . VAL A 1 151 ? -2.607 4.896 7.197 1.00 96.25 151 VAL A CA 1
ATOM 1213 C C . VAL A 1 151 ? -2.582 6.328 7.742 1.00 96.25 151 VAL A C 1
ATOM 1215 O O . VAL A 1 151 ? -2.491 6.528 8.955 1.00 96.25 151 VAL A O 1
ATOM 1218 N N . LEU A 1 152 ? -2.759 7.321 6.863 1.00 94.56 152 LEU A N 1
ATOM 1219 C CA . LEU A 1 152 ? -2.815 8.736 7.234 1.00 94.56 152 LEU A CA 1
ATOM 1220 C C . LEU A 1 152 ? -4.061 9.083 8.064 1.00 94.56 152 LEU A C 1
ATOM 1222 O O . LEU A 1 152 ? -3.938 9.776 9.074 1.00 94.56 152 LEU A O 1
ATOM 1226 N N . GLN A 1 153 ? -5.246 8.585 7.689 1.00 93.62 153 GLN A N 1
ATOM 1227 C CA . GLN A 1 153 ? -6.487 8.770 8.458 1.00 93.62 153 GLN A CA 1
ATOM 1228 C C . GLN A 1 153 ? -6.340 8.260 9.898 1.00 93.62 153 GLN A C 1
ATOM 1230 O O . GLN A 1 153 ? -6.866 8.869 10.830 1.00 93.62 153 GLN A O 1
ATOM 1235 N N . ASP A 1 154 ? -5.605 7.165 10.081 1.00 93.81 154 ASP A N 1
ATOM 1236 C CA . ASP A 1 154 ? -5.373 6.546 11.386 1.00 93.81 154 ASP A CA 1
ATOM 1237 C C . ASP A 1 154 ? -4.237 7.214 12.177 1.00 93.81 154 ASP A C 1
ATOM 1239 O O . ASP A 1 154 ? -3.888 6.753 13.270 1.00 93.81 154 ASP A O 1
ATOM 1243 N N . GLY A 1 155 ? -3.662 8.299 11.645 1.00 93.88 155 GLY A N 1
ATOM 1244 C CA . GLY A 1 155 ? -2.567 9.044 12.261 1.00 93.88 155 GLY A CA 1
ATOM 1245 C C . GLY A 1 155 ? -1.279 8.229 12.353 1.00 93.88 155 GLY A C 1
ATOM 1246 O O . GLY A 1 155 ? -0.544 8.353 13.335 1.00 93.88 155 GLY A O 1
ATOM 1247 N N . ARG A 1 156 ? -1.039 7.339 11.383 1.00 95.38 156 ARG A N 1
ATOM 1248 C CA . ARG A 1 156 ? 0.128 6.452 11.328 1.00 95.38 156 ARG A CA 1
ATOM 1249 C C . ARG A 1 156 ? 1.065 6.849 10.196 1.00 95.38 156 ARG A C 1
ATOM 1251 O O . ARG A 1 156 ? 0.704 7.598 9.293 1.00 95.38 156 ARG A O 1
ATOM 1258 N N . LEU A 1 157 ? 2.282 6.327 10.281 1.00 94.00 157 LEU A N 1
ATOM 1259 C CA . LEU A 1 157 ? 3.282 6.391 9.228 1.00 94.00 157 LEU A CA 1
ATOM 1260 C C . LEU A 1 157 ? 3.543 4.971 8.740 1.00 94.00 157 LEU A C 1
ATOM 1262 O O . LEU A 1 157 ? 3.411 4.017 9.508 1.00 94.00 157 LEU A O 1
ATOM 1266 N N . VAL A 1 158 ? 3.919 4.857 7.476 1.00 94.25 158 VAL A N 1
ATOM 1267 C CA . VAL A 1 158 ? 4.382 3.611 6.882 1.00 94.25 158 VAL A CA 1
ATOM 1268 C C . VAL A 1 158 ? 5.683 3.885 6.152 1.00 94.25 158 VAL A C 1
ATOM 1270 O O . VAL A 1 158 ? 5.837 4.946 5.544 1.00 94.25 158 VAL A O 1
ATOM 1273 N N . ASP A 1 159 ? 6.619 2.949 6.251 1.00 90.75 159 ASP A N 1
ATOM 1274 C CA . ASP A 1 159 ? 7.886 3.037 5.544 1.00 90.75 159 ASP A CA 1
ATOM 1275 C C . ASP A 1 159 ? 7.720 2.461 4.136 1.00 90.75 159 ASP A C 1
ATOM 1277 O O . ASP A 1 159 ? 7.789 1.253 3.915 1.00 90.75 159 ASP A O 1
ATOM 1281 N N . LEU A 1 160 ? 7.407 3.344 3.191 1.00 94.50 160 LEU A N 1
ATOM 1282 C CA . LEU A 1 160 ? 7.401 3.035 1.770 1.00 94.50 160 LEU A CA 1
ATOM 1283 C C . LEU A 1 160 ? 8.388 3.998 1.098 1.00 94.50 160 LEU A C 1
ATOM 1285 O O . LEU A 1 160 ? 8.103 5.201 1.059 1.00 94.50 160 LEU A O 1
ATOM 1289 N N . PRO A 1 161 ? 9.534 3.515 0.584 1.00 94.62 161 PRO A N 1
ATOM 1290 C CA . PRO A 1 161 ? 10.631 4.364 0.124 1.00 94.62 161 PRO A CA 1
ATOM 1291 C C . PRO A 1 161 ? 10.335 4.969 -1.255 1.00 94.62 161 PRO A C 1
ATOM 1293 O O . PRO A 1 161 ? 11.026 4.705 -2.238 1.00 94.62 161 PRO A O 1
ATOM 1296 N N . LEU A 1 162 ? 9.278 5.776 -1.355 1.00 95.69 162 LEU A N 1
ATOM 1297 C CA . LEU A 1 162 ? 8.907 6.487 -2.572 1.00 95.69 162 LEU A CA 1
ATOM 1298 C C . LEU A 1 162 ? 9.996 7.494 -2.946 1.00 95.69 162 LEU A C 1
ATOM 1300 O O . LEU A 1 162 ? 10.521 8.226 -2.107 1.00 95.69 162 LEU A O 1
ATOM 1304 N N . SER A 1 163 ? 10.312 7.562 -4.234 1.00 95.88 163 SER A N 1
ATOM 1305 C CA . SER A 1 163 ? 11.234 8.566 -4.754 1.00 95.88 163 SER A CA 1
ATOM 1306 C C . SER A 1 163 ? 10.713 9.984 -4.507 1.00 95.88 163 SER A C 1
ATOM 1308 O O . SER A 1 163 ? 9.510 10.253 -4.584 1.00 95.88 163 SER A O 1
ATOM 1310 N N . ASN A 1 164 ? 11.631 10.929 -4.286 1.00 93.94 164 ASN A N 1
ATOM 1311 C CA . ASN A 1 164 ? 11.279 12.342 -4.110 1.00 93.94 164 ASN A CA 1
ATOM 1312 C C . ASN A 1 164 ? 10.469 12.888 -5.296 1.00 93.94 164 ASN A C 1
ATOM 1314 O O . ASN A 1 164 ? 9.520 13.641 -5.098 1.00 93.94 164 ASN A O 1
ATOM 1318 N N . SER A 1 165 ? 10.805 12.486 -6.525 1.00 94.44 165 SER A N 1
ATOM 1319 C CA . SER A 1 165 ? 10.066 12.881 -7.728 1.00 94.44 165 SER A CA 1
ATOM 1320 C C . SER A 1 165 ? 8.626 12.369 -7.713 1.00 94.44 165 SER A C 1
ATOM 1322 O O . SER A 1 165 ? 7.714 13.122 -8.045 1.00 94.44 165 SER A O 1
ATOM 1324 N N . PHE A 1 166 ? 8.394 11.121 -7.295 1.00 94.94 166 PHE A N 1
ATOM 1325 C CA . PHE A 1 166 ? 7.038 10.583 -7.221 1.00 94.94 166 PHE A CA 1
ATOM 1326 C C . PHE A 1 166 ? 6.227 11.224 -6.089 1.00 94.94 166 PHE A C 1
ATOM 1328 O O . PHE A 1 166 ? 5.089 11.628 -6.313 1.00 94.94 166 PHE A O 1
ATOM 1335 N N . LEU A 1 167 ? 6.826 11.427 -4.910 1.00 92.62 167 LEU A N 1
ATOM 1336 C CA . LEU A 1 167 ? 6.195 12.179 -3.818 1.00 92.62 167 LEU A CA 1
ATOM 1337 C C . LEU A 1 167 ? 5.816 13.599 -4.245 1.00 92.62 167 LEU A C 1
ATOM 1339 O O . LEU A 1 167 ? 4.727 14.075 -3.926 1.00 92.62 167 LEU A O 1
ATOM 1343 N N . GLN A 1 168 ? 6.683 14.276 -5.003 1.00 92.56 168 GLN A N 1
ATOM 1344 C CA . GLN A 1 168 ? 6.350 15.571 -5.579 1.00 92.56 168 GLN A CA 1
ATOM 1345 C C . GLN A 1 168 ? 5.135 15.457 -6.501 1.00 92.56 168 GLN A C 1
ATOM 1347 O O . GLN A 1 168 ? 4.203 16.224 -6.306 1.00 92.56 168 GLN A O 1
ATOM 1352 N N . LEU A 1 169 ? 5.079 14.498 -7.427 1.00 91.56 169 LEU A N 1
ATOM 1353 C CA . LEU A 1 169 ? 3.911 14.313 -8.301 1.00 91.56 169 LEU A CA 1
ATOM 1354 C C . LEU A 1 169 ? 2.610 14.060 -7.521 1.00 91.56 169 LEU A C 1
ATOM 1356 O O . LEU A 1 169 ? 1.582 14.633 -7.867 1.00 91.56 169 LEU A O 1
ATOM 1360 N N . LEU A 1 170 ? 2.656 13.258 -6.453 1.00 89.88 170 LEU A N 1
ATOM 1361 C CA . LEU A 1 170 ? 1.488 12.972 -5.610 1.00 89.88 170 LEU A CA 1
ATOM 1362 C C . LEU A 1 170 ? 1.001 14.206 -4.833 1.00 89.88 170 LEU A C 1
ATOM 1364 O O . LEU A 1 170 ? -0.201 14.394 -4.657 1.00 89.88 170 LEU A O 1
ATOM 1368 N N . CYS A 1 171 ? 1.926 15.048 -4.366 1.00 86.69 171 CYS A N 1
ATOM 1369 C CA . CYS A 1 171 ? 1.619 16.221 -3.542 1.00 86.69 171 CYS A CA 1
ATOM 1370 C C . CYS A 1 171 ? 1.424 17.516 -4.351 1.00 86.69 171 CYS A C 1
ATOM 1372 O O . CYS A 1 171 ? 0.878 18.491 -3.831 1.00 86.69 171 CYS A O 1
ATOM 1374 N N . HIS A 1 172 ? 1.886 17.573 -5.603 1.00 78.69 172 HIS A N 1
ATOM 1375 C CA . HIS A 1 172 ? 1.818 18.778 -6.426 1.00 78.69 172 HIS A CA 1
ATOM 1376 C C . HIS A 1 172 ? 0.526 18.824 -7.242 1.00 78.69 172 HIS A C 1
ATOM 1378 O O . HIS A 1 172 ? 0.427 18.261 -8.326 1.00 78.69 172 HIS A O 1
ATOM 1384 N N . ASN A 1 173 ? -0.413 19.655 -6.790 1.00 57.38 173 ASN A N 1
ATOM 1385 C CA . ASN A 1 173 ? -1.511 20.173 -7.608 1.00 57.38 173 ASN A CA 1
ATOM 1386 C C . ASN A 1 173 ? -1.059 21.381 -8.453 1.00 57.38 173 ASN A C 1
ATOM 1388 O O . ASN A 1 173 ? -1.705 22.430 -8.463 1.00 57.38 173 ASN A O 1
ATOM 1392 N N . LYS A 1 174 ? 0.089 21.282 -9.136 1.00 53.56 174 LYS A N 1
ATOM 1393 C CA . LYS A 1 174 ? 0.332 22.195 -10.253 1.00 53.56 174 LYS A CA 1
ATOM 1394 C C . LYS A 1 174 ? -0.369 21.574 -11.441 1.00 53.56 174 LYS A C 1
ATOM 1396 O O . LYS A 1 174 ? 0.135 20.623 -12.031 1.00 53.56 174 LYS A O 1
ATOM 1401 N N . SER A 1 175 ? -1.540 22.121 -11.760 1.00 46.47 175 SER A N 1
ATOM 1402 C CA . SER A 1 175 ? -2.103 22.045 -13.100 1.00 46.47 175 SER A CA 1
ATOM 1403 C C . SER A 1 175 ? -0.954 22.045 -14.101 1.00 46.47 175 SER A C 1
ATOM 1405 O O . SER A 1 175 ? -0.107 22.943 -14.050 1.00 46.47 175 SER A O 1
ATOM 1407 N N . ILE A 1 176 ? -0.927 21.084 -15.020 1.00 52.34 176 ILE A N 1
ATOM 1408 C CA . ILE A 1 176 ? -0.235 21.280 -16.291 1.00 52.34 176 ILE A CA 1
ATOM 1409 C C . ILE A 1 176 ? -1.017 22.397 -16.993 1.00 52.34 176 ILE A C 1
ATOM 1411 O O . ILE A 1 176 ? -1.813 22.167 -17.898 1.00 52.34 176 ILE A O 1
ATOM 1415 N N . SER A 1 177 ? -0.868 23.632 -16.517 1.00 42.06 177 SER A N 1
ATOM 1416 C CA . SER A 1 177 ? -1.145 24.809 -17.304 1.00 42.06 177 SER A CA 1
ATOM 1417 C C . SER A 1 177 ? -0.098 24.740 -18.399 1.00 42.06 177 SER A C 1
ATOM 1419 O O . SER A 1 177 ? 1.064 25.096 -18.197 1.00 42.06 177 SER A O 1
ATOM 1421 N N . ARG A 1 178 ? -0.497 24.188 -19.548 1.00 48.69 178 ARG A N 1
ATOM 1422 C CA . ARG A 1 178 ? 0.130 24.521 -20.820 1.00 48.69 178 ARG A CA 1
ATOM 1423 C C . ARG A 1 178 ? -0.044 26.024 -20.980 1.00 48.69 178 ARG A C 1
ATOM 1425 O O . ARG A 1 178 ? -0.988 26.462 -21.626 1.00 48.69 178 ARG A O 1
ATOM 1432 N N . ASP A 1 179 ? 0.841 26.801 -20.374 1.00 38.81 179 ASP A N 1
ATOM 1433 C CA . ASP A 1 179 ? 1.014 28.178 -20.789 1.00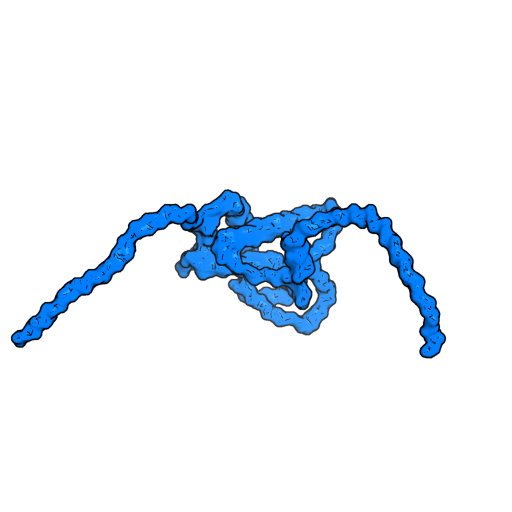 38.81 179 ASP A CA 1
ATOM 1434 C C . ASP A 1 179 ? 1.876 28.125 -22.046 1.00 38.81 179 ASP A C 1
ATOM 1436 O O . ASP A 1 179 ? 3.106 28.177 -22.039 1.00 38.81 179 ASP A O 1
ATOM 1440 N N . ALA A 1 180 ? 1.176 27.898 -23.157 1.00 50.12 180 ALA A N 1
ATOM 1441 C CA . ALA A 1 180 ? 1.619 28.331 -24.462 1.00 50.12 180 ALA A CA 1
ATOM 1442 C C . ALA A 1 180 ? 1.656 29.864 -24.416 1.00 50.12 180 ALA A C 1
ATOM 1444 O O . ALA A 1 180 ? 0.665 30.535 -24.682 1.00 50.12 180 ALA A O 1
ATOM 1445 N N . GLY A 1 181 ? 2.802 30.402 -24.016 1.00 37.59 181 GLY A N 1
ATOM 1446 C CA . GLY A 1 181 ? 2.997 31.833 -23.843 1.00 37.59 181 GLY A CA 1
ATOM 1447 C C . GLY A 1 181 ? 4.455 32.200 -24.033 1.00 37.59 181 GLY A C 1
ATOM 1448 O O . GLY A 1 181 ? 5.128 32.623 -23.100 1.00 37.59 181 GLY A O 1
ATOM 1449 N N . ALA A 1 182 ? 4.953 32.012 -25.254 1.00 47.03 182 ALA A N 1
ATOM 1450 C CA . ALA A 1 182 ? 6.179 32.654 -25.688 1.00 47.03 182 ALA A CA 1
ATOM 1451 C C . ALA A 1 182 ? 6.041 34.174 -25.508 1.00 47.03 182 ALA A C 1
ATOM 1453 O O . ALA A 1 182 ? 5.171 34.801 -26.106 1.00 47.03 182 ALA A O 1
ATOM 1454 N N . SER A 1 183 ? 6.929 34.771 -24.719 1.00 35.06 183 SER A N 1
ATOM 1455 C CA . SER A 1 183 ? 7.256 36.186 -24.841 1.00 35.06 183 SER A CA 1
ATOM 1456 C C . SER A 1 183 ? 8.757 36.341 -24.680 1.00 35.06 183 SER A C 1
ATOM 1458 O O . SER A 1 183 ? 9.292 36.398 -23.575 1.00 35.06 183 SER A O 1
ATOM 1460 N N . SER A 1 184 ? 9.409 36.423 -25.833 1.00 38.03 184 SER A N 1
ATOM 1461 C CA . SER A 1 184 ? 10.738 36.980 -26.025 1.00 38.03 184 SER A CA 1
ATOM 1462 C C . SER A 1 184 ? 10.919 38.282 -25.245 1.00 38.03 184 SER A C 1
ATOM 1464 O O . SER A 1 184 ? 10.144 39.224 -25.428 1.00 38.03 184 SER A O 1
ATOM 1466 N N . LYS A 1 185 ? 12.004 38.382 -24.482 1.00 33.44 185 LYS A N 1
ATOM 1467 C CA . LYS A 1 185 ? 12.736 39.641 -24.370 1.00 33.44 185 LYS A CA 1
ATOM 1468 C C . LYS A 1 185 ? 14.212 39.354 -24.582 1.00 33.44 185 LYS A C 1
ATOM 1470 O O . LYS A 1 185 ? 14.836 38.641 -23.806 1.00 33.44 185 LYS A O 1
ATOM 1475 N N . SER A 1 186 ? 14.681 39.855 -25.717 1.00 38.03 186 SER A N 1
ATOM 1476 C CA . SER A 1 186 ? 16.075 40.026 -26.078 1.00 38.03 186 SER A CA 1
ATOM 1477 C C . SER A 1 186 ? 16.757 40.917 -25.051 1.00 38.03 186 SER A C 1
ATOM 1479 O O . SER A 1 186 ? 16.234 41.992 -24.773 1.00 38.03 186 SER A O 1
ATOM 1481 N N . ASP A 1 187 ? 17.925 40.504 -24.577 1.00 36.41 187 ASP A N 1
ATOM 1482 C CA . ASP A 1 187 ? 18.964 41.436 -24.157 1.00 36.41 187 ASP A CA 1
ATOM 1483 C C . ASP A 1 187 ? 20.237 41.055 -24.917 1.00 36.41 187 ASP A C 1
ATOM 1485 O O . ASP A 1 187 ? 20.849 40.009 -24.694 1.00 36.41 187 ASP A O 1
ATOM 1489 N N . ASP A 1 188 ? 20.568 41.908 -25.882 1.00 38.16 188 ASP A N 1
ATOM 1490 C CA . ASP A 1 188 ? 21.862 41.967 -26.542 1.00 38.16 188 ASP A CA 1
ATOM 1491 C C . ASP A 1 188 ? 22.944 42.290 -25.504 1.00 38.16 188 ASP A C 1
ATOM 1493 O O . ASP A 1 188 ? 22.962 43.386 -24.944 1.00 38.16 188 ASP A O 1
ATOM 1497 N N . VAL A 1 189 ? 23.909 41.388 -25.313 1.00 38.94 189 VAL A N 1
ATOM 1498 C CA . VAL A 1 189 ? 25.261 41.771 -24.887 1.00 38.94 189 VAL A CA 1
ATOM 1499 C C . VAL A 1 189 ? 26.274 41.059 -25.778 1.00 38.94 189 VAL A C 1
ATOM 1501 O O . VAL A 1 189 ? 26.430 39.841 -25.768 1.00 38.94 189 VAL A O 1
ATOM 1504 N N . MET A 1 190 ? 26.931 41.886 -26.585 1.00 40.09 190 MET A N 1
ATOM 1505 C CA . MET A 1 190 ? 27.999 41.585 -27.529 1.00 40.09 190 MET A CA 1
ATOM 1506 C C . MET A 1 190 ? 29.253 40.986 -26.871 1.00 40.09 190 MET A C 1
ATOM 1508 O O . MET A 1 190 ? 29.735 41.491 -25.864 1.00 40.09 190 MET A O 1
ATOM 1512 N N . ILE A 1 191 ? 29.795 39.962 -27.544 1.00 41.28 191 ILE A N 1
ATOM 1513 C CA . ILE A 1 191 ? 31.207 39.750 -27.930 1.00 41.28 191 ILE A CA 1
ATOM 1514 C C . ILE A 1 191 ? 32.284 40.225 -26.933 1.00 41.28 191 ILE A C 1
ATOM 1516 O O . ILE A 1 191 ? 32.586 41.412 -26.861 1.00 41.28 191 ILE A O 1
ATOM 1520 N N . SER A 1 192 ? 33.044 39.276 -26.377 1.00 36.38 192 SER A N 1
ATOM 1521 C CA . SER A 1 192 ? 34.372 38.943 -26.928 1.00 36.38 192 SER A CA 1
ATOM 1522 C C . SER A 1 192 ? 34.962 37.676 -26.300 1.00 36.38 192 SER A C 1
ATOM 1524 O O . SER A 1 192 ? 34.951 37.477 -25.089 1.00 36.38 192 SER A O 1
ATOM 1526 N N . SER A 1 193 ? 35.483 36.807 -27.164 1.00 43.66 193 SER A N 1
ATOM 1527 C CA . SER A 1 193 ? 36.456 35.779 -26.813 1.00 43.66 193 SER A CA 1
ATOM 1528 C C . SER A 1 193 ? 37.850 36.338 -27.079 1.00 43.66 193 SER A C 1
ATOM 1530 O O . SER A 1 193 ? 38.123 36.734 -28.212 1.00 43.66 193 SER A O 1
ATOM 1532 N N . LEU A 1 194 ? 38.695 36.335 -26.049 1.00 42.91 194 LEU A N 1
ATOM 1533 C CA . LEU A 1 194 ? 40.099 35.914 -26.063 1.00 42.91 194 LEU A CA 1
ATOM 1534 C C . LEU A 1 194 ? 40.411 35.324 -24.684 1.00 42.91 194 LEU A C 1
ATOM 1536 O O . LEU A 1 194 ? 40.020 35.966 -23.684 1.00 42.91 194 LEU A O 1
#

Radius of gyration: 26.59 Å; Cα contacts (8 Å, |Δi|>4): 180; chains: 1; bounding box: 58×60×99 Å

Mean predicted aligned error: 12.71 Å

pLDDT: mean 80.57, std 21.12, range [33.44, 98.44]

Organism: Culex pipiens (NCBI:txid7175)

Solvent-accessible surface area (backbone atoms only — not comparable to full-atom values): 12522 Å² total; per-residue (Å²): 143,81,87,80,86,77,80,83,78,82,68,78,70,80,67,82,74,79,72,87,57,92,70,82,65,49,75,45,78,46,78,44,66,82,63,94,59,37,58,62,50,48,53,52,52,43,68,71,46,66,88,49,86,48,32,79,28,30,26,50,64,95,53,96,56,68,46,66,66,50,30,52,49,52,48,37,42,48,40,44,58,72,32,32,43,90,62,57,50,49,60,74,76,92,66,85,70,94,79,68,78,71,52,62,64,82,84,52,72,45,64,80,70,46,53,66,82,52,99,68,32,48,38,73,34,91,61,63,77,100,34,73,64,38,57,54,32,48,53,51,52,53,49,48,52,48,47,53,51,49,39,51,76,57,74,49,86,69,81,61,68,59,8,68,70,47,52,44,60,77,69,50,86,68,71,87,70,80,74,87,65,91,74,90,76,88,78,91,77,84,87,84,92,130

Nearest PDB structures (foldseek):
  8j1p-assembly1_A  TM=8.204E-01  e=4.109E-09  Saccharomyces cerevisiae
  2crq-assembly1_A  TM=3.114E-01  e=1.409E+00  Mus musculus
  3ru8-assembly1_X  TM=3.992E-01  e=3.413E+00  unclassified

InterPro domains:
  IPR000569 HECT domain [PS50237] (48-170)
  IPR035983 HECT, E3 ligase catalytic domain [SSF56204] (19-176)
  IPR045322 E3 ubiquitin-protein ligase HECTD1/TRIP12-like [PTHR45670] (4-177)

Sequence (194 aa):
NLERQRAPGLSPRHADQHEFRVGRLKHERVKVPRGENLLEWAQQVMKHHCNRKSVLEVEFQGEEGTGLGPTLEFYALVAAELQRSDLGMWLCDDEPKLIEDEIDLGEGSKPIGYYVRRSTGLFPAPLPQESEVCDFVASYFWFLGVFLAKVLQDGRLVDLPLSNSFLQLLCHNKSISRDAGASSKSDDVMISSL

Secondary structure (DSSP, 8-state):
----PPPP-------------SPPPEEEEEEE--STTHHHHHHHHHHHHTT--EEEEEEETT-S--SHHHHHHHHHHHHHHTTBGGG--B----S--S----EESSSSEEPTTSB---TT-B-B----TTSHHHHHHHHHHHHHHHHHHHHHHTT------B-HHHHHHHH-----------------------

Foldseek 3Di:
DDDDDDDDDPPPPPPCPDPPDVDDAAEDEDEAEDDDCLLVRLLVVLVVCLPGLHQYKYDYPPDDDIDDPVVLLSLLVNLQQLQAVVLQFFDADPDPDPDDDFDDSPPDTDDPRRGGDDPQFTDGHDDDPPDPSVVSSVSSVVSVVSSVSSCVSNVHDYDHRHGPVVVCVVPDPPPPPPPPDDDDDDDDDDDDDD